Protein AF-A0AA38KPL0-F1 (afdb_monomer_lite)

pLDDT: mean 75.73, std 19.34, range [30.25, 97.12]

Structure (mmCIF, N/CA/C/O backbone):
data_AF-A0AA38KPL0-F1
#
_entry.id   AF-A0AA38KPL0-F1
#
loop_
_atom_site.group_PDB
_atom_site.id
_atom_site.type_symbol
_atom_site.label_atom_id
_atom_site.label_alt_id
_atom_site.label_comp_id
_atom_site.label_asym_id
_atom_site.label_entity_id
_atom_site.label_seq_id
_atom_site.pdbx_PDB_ins_code
_atom_site.Cartn_x
_atom_site.Cartn_y
_atom_site.Cartn_z
_atom_site.occupancy
_atom_site.B_iso_or_equiv
_atom_site.auth_seq_id
_atom_site.auth_comp_id
_atom_site.auth_asym_id
_atom_site.auth_atom_id
_atom_site.pdbx_PDB_model_num
ATOM 1 N N . MET A 1 1 ? -22.393 15.280 -12.421 1.00 35.84 1 MET A N 1
ATOM 2 C CA . MET A 1 1 ? -21.283 16.218 -12.148 1.00 35.84 1 MET A CA 1
ATOM 3 C C . MET A 1 1 ? -21.542 16.899 -10.810 1.00 35.84 1 MET A C 1
ATOM 5 O O . MET A 1 1 ? -22.262 17.884 -10.770 1.00 35.84 1 MET A O 1
ATOM 9 N N . LEU A 1 2 ? -21.045 16.335 -9.706 1.00 32.19 2 LEU A N 1
ATOM 10 C CA . LEU A 1 2 ? -21.137 16.960 -8.382 1.00 32.19 2 LEU A CA 1
ATOM 11 C C . LEU A 1 2 ? -19.796 17.632 -8.084 1.00 32.19 2 LEU A C 1
ATOM 13 O O . LEU A 1 2 ? -18.767 16.972 -7.988 1.00 32.19 2 LEU A O 1
ATOM 17 N N . SER A 1 3 ? -19.824 18.961 -8.024 1.00 30.25 3 SER A N 1
ATOM 18 C CA . SER A 1 3 ? -18.681 19.816 -7.711 1.00 30.25 3 SER A CA 1
ATOM 19 C C . SER A 1 3 ? -18.254 19.605 -6.256 1.00 30.25 3 SER A C 1
ATOM 21 O O . SER A 1 3 ? -18.970 19.981 -5.327 1.00 30.25 3 SER A O 1
ATOM 23 N N . SER A 1 4 ? -17.085 18.997 -6.047 1.00 32.22 4 SER A N 1
ATOM 24 C CA . SER A 1 4 ? -16.428 18.938 -4.742 1.00 32.22 4 SER A CA 1
ATOM 25 C C . SER A 1 4 ? -15.846 20.317 -4.418 1.00 32.22 4 SER A C 1
ATOM 27 O O . SER A 1 4 ? -14.712 20.641 -4.782 1.00 32.22 4 SER A O 1
ATOM 29 N N . THR A 1 5 ? -16.631 21.158 -3.753 1.00 38.25 5 THR A N 1
ATOM 30 C CA . THR A 1 5 ? -16.149 22.416 -3.179 1.00 38.25 5 THR A CA 1
ATOM 31 C C . THR A 1 5 ? -15.266 22.105 -1.971 1.00 38.25 5 THR A C 1
ATOM 33 O O . THR A 1 5 ? -15.734 21.797 -0.877 1.00 38.25 5 THR A O 1
ATOM 36 N N . TRP A 1 6 ? -13.950 22.169 -2.170 1.00 40.88 6 TRP A N 1
ATOM 37 C CA . TRP A 1 6 ? -12.978 22.071 -1.087 1.00 40.88 6 TRP A CA 1
ATOM 38 C C . TRP A 1 6 ? -13.074 23.323 -0.206 1.00 40.88 6 TRP A C 1
ATOM 40 O O . TRP A 1 6 ? -12.724 24.428 -0.624 1.00 40.88 6 TRP A O 1
ATOM 50 N N . ARG A 1 7 ? -13.572 23.156 1.026 1.00 43.59 7 ARG A N 1
ATOM 51 C CA . ARG A 1 7 ? -13.582 24.210 2.049 1.00 43.59 7 ARG A CA 1
ATOM 52 C C . ARG A 1 7 ? -12.141 24.591 2.393 1.00 43.59 7 ARG A C 1
ATOM 54 O O . ARG A 1 7 ? -11.382 23.767 2.897 1.00 43.59 7 ARG A O 1
ATOM 61 N N . ARG A 1 8 ? -11.773 25.851 2.146 1.00 42.75 8 ARG A N 1
ATOM 62 C CA . ARG A 1 8 ? -10.570 26.465 2.724 1.00 42.75 8 ARG A CA 1
ATOM 63 C C . ARG A 1 8 ? -10.710 26.464 4.247 1.00 42.75 8 ARG A C 1
ATOM 65 O O . ARG A 1 8 ? -11.746 26.889 4.755 1.00 42.75 8 ARG A O 1
ATOM 72 N N . SER A 1 9 ? -9.678 26.016 4.961 1.00 42.41 9 SER A N 1
ATOM 73 C CA . SER A 1 9 ? -9.585 26.187 6.413 1.00 42.41 9 SER A CA 1
ATOM 74 C C . SER A 1 9 ? -9.708 27.672 6.747 1.00 42.41 9 SER A C 1
ATOM 76 O O . SER A 1 9 ? -8.827 28.468 6.424 1.00 42.41 9 SER A O 1
ATOM 78 N N . LEU A 1 10 ? -10.828 28.053 7.356 1.00 45.00 10 LEU A N 1
ATOM 79 C CA . LEU A 1 10 ? -11.048 29.395 7.875 1.00 45.00 10 LEU A CA 1
ATOM 80 C C . LEU A 1 10 ? -10.245 29.507 9.173 1.00 45.00 10 LEU A C 1
ATOM 82 O O . LEU A 1 10 ? -10.644 28.986 10.211 1.00 45.00 10 LEU A O 1
ATOM 86 N N . LEU A 1 11 ? -9.077 30.144 9.102 1.00 47.31 11 LEU A N 1
ATOM 87 C CA . LEU A 1 11 ? -8.324 30.534 10.290 1.00 47.31 11 LEU A CA 1
ATOM 88 C C . LEU A 1 11 ? -9.070 31.689 10.963 1.00 47.31 11 LEU A C 1
ATOM 90 O O . LEU A 1 11 ? -8.858 32.854 10.631 1.00 47.31 11 LEU A O 1
ATOM 94 N N . ILE A 1 12 ? -9.961 31.371 11.898 1.00 52.69 12 ILE A N 1
ATOM 95 C CA . ILE A 1 12 ? -10.579 32.377 12.761 1.00 52.69 12 ILE A CA 1
ATOM 96 C C . ILE A 1 12 ? -9.535 32.761 13.814 1.00 52.69 12 ILE A C 1
ATOM 98 O O . ILE A 1 12 ? -9.278 32.020 14.759 1.00 52.69 12 ILE A O 1
ATOM 102 N N . ARG A 1 13 ? -8.884 33.914 13.628 1.00 50.00 13 ARG A N 1
ATOM 103 C CA . ARG A 1 13 ? -8.051 34.538 14.664 1.00 50.00 13 ARG A CA 1
ATOM 104 C C . ARG A 1 13 ? -8.951 35.356 15.583 1.00 50.00 13 ARG A C 1
ATOM 106 O O . ARG A 1 13 ? -9.257 36.503 15.286 1.00 50.00 13 ARG A O 1
ATOM 113 N N . SER A 1 14 ? -9.356 34.775 16.701 1.00 55.06 14 SER A N 1
ATOM 114 C CA . SER A 1 14 ? -9.957 35.515 17.811 1.00 55.06 14 SER A CA 1
ATOM 115 C C . SER A 1 14 ? -8.850 35.987 18.758 1.00 55.06 14 SER A C 1
ATOM 117 O O . SER A 1 14 ? -8.141 35.164 19.335 1.00 55.06 14 SER A O 1
ATOM 119 N N . GLN A 1 15 ? -8.676 37.304 18.897 1.00 51.81 15 GLN A N 1
ATOM 120 C CA . GLN A 1 15 ? -7.823 37.889 19.934 1.00 51.81 15 GLN A CA 1
ATOM 121 C C . GLN A 1 15 ? -8.653 38.056 21.207 1.00 51.81 15 GLN A C 1
ATOM 123 O O . GLN A 1 15 ? -9.696 38.704 21.181 1.00 51.81 15 GLN A O 1
ATOM 128 N N . VAL A 1 16 ? -8.203 37.457 22.309 1.00 59.62 16 VAL A N 1
ATOM 129 C CA . VAL A 1 16 ? -8.787 37.678 23.635 1.00 59.62 16 VAL A CA 1
ATOM 130 C C . VAL A 1 16 ? -7.799 38.526 24.421 1.00 59.62 16 VAL A C 1
ATOM 132 O O . VAL A 1 16 ? -6.700 38.072 24.736 1.00 59.62 16 VAL A O 1
ATOM 135 N N . THR A 1 17 ? -8.174 39.770 24.704 1.00 52.69 17 THR A N 1
ATOM 136 C CA . THR A 1 17 ? -7.369 40.680 25.522 1.00 52.69 17 THR A CA 1
ATOM 137 C C . THR A 1 17 ? -7.803 40.527 26.974 1.00 52.69 17 THR A C 1
ATOM 139 O O . THR A 1 17 ? -8.913 40.914 27.332 1.00 52.69 17 THR A O 1
ATOM 142 N N . LEU A 1 18 ? -6.947 39.947 27.813 1.00 55.22 18 LEU A N 1
ATOM 143 C CA . LEU A 1 18 ? -7.159 39.924 29.261 1.00 55.22 18 LEU A CA 1
ATOM 144 C C . LEU A 1 18 ? -6.622 41.224 29.878 1.00 55.22 18 LEU A C 1
ATOM 146 O O . LEU A 1 18 ? -5.607 41.769 29.434 1.00 55.22 18 LEU A O 1
ATOM 150 N N . THR A 1 19 ? -7.307 41.728 30.905 1.00 59.19 19 THR A N 1
ATOM 151 C CA . THR A 1 19 ? -6.924 42.908 31.695 1.00 59.19 19 THR A CA 1
ATOM 152 C C . THR A 1 19 ? -5.625 42.627 32.454 1.00 59.19 19 THR A C 1
ATOM 154 O O . THR A 1 19 ? -5.642 42.135 33.577 1.00 59.19 19 THR A O 1
ATOM 157 N N . GLY A 1 20 ? -4.491 42.868 31.795 1.00 70.44 20 GLY A N 1
ATOM 158 C CA . GLY A 1 20 ? -3.151 42.614 32.340 1.00 70.44 20 GLY A CA 1
ATOM 159 C C . GLY A 1 20 ? -1.989 42.743 31.345 1.00 70.44 20 GLY A C 1
ATOM 160 O O . GLY A 1 20 ? -0.853 42.478 31.714 1.00 70.44 20 GLY A O 1
ATOM 161 N N . GLY A 1 21 ? -2.229 43.130 30.085 1.00 62.06 21 GLY A N 1
ATOM 162 C CA . GLY A 1 21 ? -1.165 43.437 29.114 1.00 62.06 21 GLY A CA 1
ATOM 163 C C . GLY A 1 21 ? -0.471 42.230 28.464 1.00 62.06 21 GLY A C 1
ATOM 164 O O . GLY A 1 21 ? 0.276 42.410 27.505 1.00 62.06 21 GLY A O 1
ATOM 165 N N . ALA A 1 22 ? -0.747 41.000 28.905 1.00 58.56 22 ALA A N 1
ATOM 166 C CA . ALA A 1 22 ? -0.234 39.794 28.262 1.00 58.56 22 ALA A CA 1
ATOM 167 C C . ALA A 1 22 ? -1.140 39.368 27.090 1.00 58.56 22 ALA A C 1
ATOM 169 O O . ALA A 1 22 ? -2.274 38.928 27.284 1.00 58.56 22 ALA A O 1
ATOM 170 N N . GLN A 1 23 ? -0.641 39.502 25.858 1.00 60.28 23 GLN A N 1
ATOM 171 C CA . GLN A 1 23 ? -1.305 38.979 24.663 1.00 60.28 23 GLN A CA 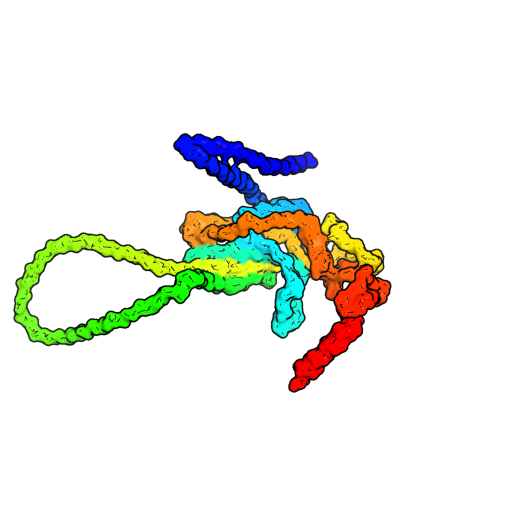1
ATOM 172 C C . GLN A 1 23 ? -0.945 37.501 24.484 1.00 60.28 23 GLN A C 1
ATOM 174 O O . GLN A 1 23 ? 0.184 37.170 24.126 1.00 60.28 23 GLN A O 1
ATOM 179 N N . TYR A 1 24 ? -1.911 36.606 24.687 1.00 61.97 24 TYR A N 1
ATOM 180 C CA . TYR A 1 24 ? -1.768 35.201 24.312 1.00 61.97 24 TYR A CA 1
ATOM 181 C C . TYR A 1 24 ? -2.518 34.957 23.005 1.00 61.97 24 TYR A C 1
ATOM 183 O O . TYR A 1 24 ? -3.729 35.159 22.913 1.00 61.97 24 TYR A O 1
ATOM 191 N N . ALA A 1 25 ? -1.805 34.503 21.976 1.00 63.50 25 ALA A N 1
ATOM 192 C CA . ALA A 1 25 ? -2.442 34.012 20.764 1.00 63.50 25 ALA A CA 1
ATOM 193 C C . ALA A 1 25 ? -3.043 32.630 21.055 1.00 63.50 25 ALA A C 1
ATOM 195 O O . ALA A 1 25 ? -2.359 31.611 20.961 1.00 63.50 25 ALA A O 1
ATOM 196 N N . VAL A 1 26 ? -4.327 32.583 21.418 1.00 62.19 26 VAL A N 1
ATOM 197 C CA . VAL A 1 26 ? -5.061 31.317 21.508 1.00 62.19 26 VAL A CA 1
ATOM 198 C C . VAL A 1 26 ? -5.300 30.824 20.085 1.00 62.19 26 VAL A C 1
ATOM 200 O O . VAL A 1 26 ? -6.194 31.287 19.375 1.00 62.19 26 VAL A O 1
ATOM 203 N N . ARG A 1 27 ? -4.444 29.911 19.627 1.00 62.84 27 ARG A N 1
ATOM 204 C CA . ARG A 1 27 ? -4.601 29.263 18.328 1.00 62.84 27 ARG A CA 1
ATOM 205 C C . ARG A 1 27 ? -5.685 28.195 18.461 1.00 62.84 27 ARG A C 1
ATOM 207 O O . ARG A 1 27 ? -5.402 27.058 18.822 1.00 62.84 27 ARG A O 1
ATOM 214 N N . PHE A 1 28 ? -6.931 28.571 18.187 1.00 55.78 28 PHE A N 1
ATOM 215 C CA . PHE A 1 28 ? -8.009 27.606 18.006 1.00 55.78 28 PHE A CA 1
ATOM 216 C C . PHE A 1 28 ? -7.790 26.874 16.682 1.00 55.78 28 PHE A C 1
ATOM 218 O O . PHE A 1 28 ? -8.218 27.319 15.619 1.00 55.78 28 PHE A O 1
ATOM 225 N N . GLU A 1 29 ? -7.094 25.744 16.737 1.00 59.25 29 GLU A N 1
ATOM 226 C CA . GLU A 1 29 ? -7.135 24.768 15.656 1.00 59.25 29 GLU A CA 1
ATOM 227 C C . GLU A 1 29 ? -8.446 23.997 15.785 1.00 59.25 29 GLU A C 1
ATOM 229 O O . GLU A 1 29 ? -8.512 22.920 16.375 1.00 59.25 29 GLU A O 1
ATOM 234 N N . SER A 1 30 ? -9.521 24.574 15.241 1.00 57.06 30 SER A N 1
ATOM 235 C CA . SER A 1 30 ? -10.727 23.819 14.925 1.00 57.06 30 SER A CA 1
ATOM 236 C C . SER A 1 30 ? -10.367 22.828 13.821 1.00 57.06 30 SER A C 1
ATOM 238 O O . SER A 1 30 ? -10.491 23.085 12.624 1.00 57.06 30 SER A O 1
ATOM 240 N N . THR A 1 31 ? -9.845 21.678 14.234 1.00 60.78 31 THR A N 1
ATOM 241 C CA . THR A 1 31 ? -9.659 20.531 13.357 1.00 60.78 31 THR A CA 1
ATOM 242 C C . THR A 1 31 ? -11.053 20.065 12.971 1.00 60.78 31 THR A C 1
ATOM 244 O O . THR A 1 31 ? -11.715 19.334 13.703 1.00 60.78 31 THR A O 1
ATOM 247 N N . ILE A 1 32 ? -11.543 20.561 11.832 1.00 61.38 32 ILE A N 1
ATOM 248 C CA . ILE A 1 32 ? -12.748 20.039 11.197 1.00 61.38 32 ILE A CA 1
ATOM 249 C C . ILE A 1 32 ? -12.430 18.583 10.872 1.00 61.38 32 ILE A C 1
ATOM 251 O O . ILE A 1 32 ? -11.742 18.278 9.897 1.00 61.38 32 ILE A O 1
ATOM 255 N N . SER A 1 33 ? -12.868 17.696 11.759 1.00 70.94 33 SER A N 1
ATOM 256 C CA . SER A 1 33 ? -12.732 16.260 11.599 1.00 70.94 33 SER A CA 1
ATOM 257 C C . SER A 1 33 ? -13.554 15.884 10.371 1.00 70.94 33 SER A C 1
ATOM 259 O O . SER A 1 33 ? -14.769 16.084 10.341 1.00 70.94 33 SER A O 1
ATOM 261 N N . THR A 1 34 ? -12.877 15.454 9.307 1.00 77.75 34 THR A N 1
ATOM 262 C CA . THR A 1 34 ? -13.572 14.997 8.101 1.00 77.75 34 THR A CA 1
ATOM 263 C C . THR A 1 34 ? -14.390 13.764 8.480 1.00 77.75 34 THR A C 1
ATOM 265 O O . THR A 1 34 ? -13.917 12.943 9.249 1.00 77.75 34 THR A O 1
ATOM 268 N N . PRO A 1 35 ? -15.649 13.609 8.054 1.00 85.06 35 PRO A N 1
ATOM 269 C CA . PRO A 1 35 ? -16.366 12.384 8.374 1.00 85.06 35 PRO A CA 1
ATOM 270 C C . PRO A 1 35 ? -15.632 11.191 7.753 1.00 85.06 35 PRO A C 1
ATOM 272 O O . PRO A 1 35 ? -15.079 11.287 6.654 1.00 85.06 35 PRO A O 1
ATOM 275 N N . LEU A 1 36 ? -15.636 10.059 8.457 1.00 86.19 36 LEU A N 1
ATOM 276 C CA . LEU A 1 36 ? -15.173 8.807 7.875 1.00 86.19 36 LEU A CA 1
ATOM 277 C C . LEU A 1 36 ? -16.017 8.471 6.638 1.00 86.19 36 LEU A C 1
ATOM 279 O O . LEU A 1 36 ? -17.238 8.653 6.675 1.00 86.19 36 LEU A O 1
ATOM 283 N N . PRO A 1 37 ? -15.397 7.962 5.564 1.00 91.25 37 PRO A N 1
ATOM 284 C CA . PRO A 1 37 ? -16.114 7.566 4.371 1.00 91.25 37 PRO A CA 1
ATOM 285 C C . PRO A 1 37 ? -17.031 6.388 4.693 1.00 91.25 37 PRO A C 1
ATOM 287 O O . PRO A 1 37 ? -16.841 5.662 5.676 1.00 91.25 37 PRO A O 1
ATOM 290 N N . THR A 1 38 ? -18.036 6.188 3.848 1.00 94.75 38 THR A N 1
ATOM 291 C CA . THR A 1 38 ? -18.902 5.012 3.953 1.00 94.75 38 THR A CA 1
ATOM 292 C C . THR A 1 38 ? -18.082 3.768 3.629 1.00 94.75 38 THR A C 1
ATOM 294 O O . THR A 1 38 ? -17.264 3.790 2.712 1.00 94.75 38 THR A O 1
ATOM 297 N N . ILE A 1 39 ? -18.281 2.682 4.380 1.00 94.44 39 ILE A N 1
ATOM 298 C CA . ILE A 1 39 ? -17.596 1.415 4.103 1.00 94.44 39 ILE A CA 1
ATOM 299 C C . ILE A 1 39 ? -18.012 0.956 2.697 1.00 94.44 39 ILE A C 1
ATOM 301 O O . ILE A 1 39 ? -19.211 0.760 2.474 1.00 94.44 39 ILE A O 1
ATOM 305 N N . PRO A 1 40 ? -17.071 0.776 1.754 1.00 94.62 40 PRO A N 1
ATOM 306 C CA . PRO A 1 40 ? -17.411 0.383 0.392 1.00 94.62 40 PRO A CA 1
ATOM 307 C C . PRO A 1 40 ? -18.069 -0.997 0.387 1.00 94.62 40 PRO A C 1
ATOM 309 O O . PRO A 1 40 ? -17.766 -1.828 1.243 1.00 94.62 40 PRO A O 1
ATOM 312 N N . HIS A 1 41 ? -18.966 -1.263 -0.562 1.00 94.56 41 HIS A N 1
ATOM 313 C CA . HIS A 1 41 ? -19.627 -2.567 -0.681 1.00 94.56 41 HIS A CA 1
ATOM 314 C C . HIS A 1 41 ? -18.619 -3.698 -0.939 1.00 94.56 41 HIS A C 1
ATOM 316 O O . HIS A 1 41 ? -17.544 -3.475 -1.500 1.00 94.56 41 HIS A O 1
ATOM 322 N N . ARG A 1 42 ? -18.969 -4.927 -0.535 1.00 92.88 42 ARG A N 1
ATOM 323 C CA . ARG A 1 42 ? -18.170 -6.113 -0.871 1.00 92.88 42 ARG A CA 1
ATOM 324 C C . ARG A 1 42 ? -18.087 -6.234 -2.392 1.00 92.88 42 ARG A C 1
ATOM 326 O O . ARG A 1 42 ? -19.109 -6.202 -3.076 1.00 92.88 42 ARG A O 1
ATOM 333 N N . ALA A 1 43 ? -16.873 -6.388 -2.911 1.00 88.56 43 ALA A N 1
ATOM 334 C CA . ALA A 1 43 ? -16.671 -6.625 -4.332 1.00 88.56 43 ALA A CA 1
ATOM 335 C C . ALA A 1 43 ? -17.239 -8.002 -4.711 1.00 88.56 43 ALA A C 1
ATOM 337 O O . ALA A 1 43 ? -16.822 -9.014 -4.152 1.00 88.56 43 ALA A O 1
ATOM 338 N N . THR A 1 44 ? -18.177 -8.033 -5.657 1.00 87.25 44 THR A N 1
ATOM 339 C CA . THR A 1 44 ? -18.851 -9.257 -6.128 1.00 87.25 44 THR A CA 1
ATOM 340 C C . THR A 1 44 ? -18.082 -9.990 -7.226 1.00 87.25 44 THR A C 1
ATOM 342 O O . THR A 1 44 ? -18.438 -11.105 -7.594 1.00 87.25 44 THR A O 1
ATOM 345 N N . ILE A 1 45 ? -17.034 -9.369 -7.768 1.00 82.25 45 ILE A N 1
ATOM 346 C CA . ILE A 1 45 ? -16.293 -9.884 -8.919 1.00 82.25 45 ILE A CA 1
ATOM 347 C C . ILE A 1 45 ? -15.392 -11.043 -8.478 1.00 82.25 45 ILE A C 1
ATOM 349 O O . ILE A 1 45 ? -14.539 -10.886 -7.599 1.00 82.25 45 ILE A O 1
ATOM 353 N N . SER A 1 46 ? -15.549 -12.194 -9.134 1.00 80.06 46 SER A N 1
ATOM 354 C CA . SER A 1 46 ? -14.593 -13.298 -9.073 1.00 80.06 46 SER A CA 1
ATOM 355 C C . SER A 1 46 ? -13.364 -12.954 -9.918 1.00 80.06 46 SER A C 1
ATOM 357 O O . SER A 1 46 ? -13.480 -12.799 -11.133 1.00 80.06 46 SER A O 1
ATOM 359 N N . GLY A 1 47 ? -12.192 -12.835 -9.295 1.00 82.38 47 GLY A N 1
ATOM 360 C CA . GLY A 1 47 ? -10.930 -12.567 -9.992 1.00 82.38 47 GLY A CA 1
ATOM 361 C C . GLY A 1 47 ? -10.097 -11.450 -9.358 1.00 82.38 47 GLY A C 1
ATOM 362 O O . GLY A 1 47 ? -10.386 -11.021 -8.234 1.00 82.38 47 GLY A O 1
ATOM 363 N N . PRO A 1 48 ? -9.041 -10.991 -10.055 1.00 83.00 48 PRO A N 1
ATOM 364 C CA . PRO A 1 48 ? -8.227 -9.878 -9.594 1.00 83.00 48 PRO A CA 1
ATOM 365 C C . PRO A 1 48 ? -9.055 -8.596 -9.640 1.00 83.00 48 PRO A C 1
ATOM 367 O O . PRO A 1 48 ? -9.651 -8.255 -10.662 1.00 83.00 48 PRO A O 1
ATOM 370 N N . LEU A 1 49 ? -9.085 -7.878 -8.524 1.00 88.69 49 LEU A N 1
ATOM 371 C CA . LEU A 1 49 ? -9.712 -6.564 -8.475 1.00 88.69 49 LEU A CA 1
ATOM 372 C C . LEU A 1 49 ? -8.815 -5.531 -9.168 1.00 88.69 49 LEU A C 1
ATOM 374 O O . LEU A 1 49 ? -7.599 -5.722 -9.229 1.00 88.69 49 LEU A O 1
ATOM 378 N N . PRO A 1 50 ? -9.379 -4.436 -9.695 1.00 91.06 50 PRO A N 1
ATOM 379 C CA . PRO A 1 50 ? -8.571 -3.307 -10.126 1.00 91.06 50 PRO A CA 1
ATOM 380 C C . PRO A 1 50 ? -7.940 -2.610 -8.912 1.00 91.06 50 PRO A C 1
ATOM 382 O O . PRO A 1 50 ? -8.454 -2.690 -7.788 1.00 91.06 50 PRO A O 1
ATOM 385 N N . TRP A 1 51 ? -6.842 -1.889 -9.142 1.00 92.19 51 TRP A N 1
ATOM 386 C CA . TRP A 1 51 ? -6.371 -0.903 -8.175 1.00 92.19 51 TRP A CA 1
ATOM 387 C C . TRP A 1 51 ? -7.453 0.136 -7.890 1.00 92.19 51 TRP A C 1
ATOM 389 O O . TRP A 1 51 ? -8.333 0.391 -8.715 1.00 92.19 51 TRP A O 1
ATOM 399 N N . LEU A 1 52 ? -7.331 0.779 -6.732 1.00 92.62 52 LEU A N 1
ATOM 400 C CA . LEU A 1 52 ? -8.061 2.004 -6.448 1.00 92.62 52 LEU A CA 1
ATOM 401 C C . LEU A 1 52 ? -7.786 3.044 -7.540 1.00 92.62 52 LEU A C 1
ATOM 403 O O . LEU A 1 52 ? -6.630 3.299 -7.892 1.00 92.62 52 LEU A O 1
ATOM 407 N N . SER A 1 53 ? -8.853 3.674 -8.018 1.00 93.75 53 SER A N 1
ATOM 408 C CA . SER A 1 53 ? -8.746 4.862 -8.857 1.00 93.75 53 SER A CA 1
ATOM 409 C C . SER A 1 53 ? -8.137 6.036 -8.080 1.00 93.75 53 SER A C 1
ATOM 411 O O . SER A 1 53 ? -8.143 6.050 -6.847 1.00 93.75 53 SER A O 1
ATOM 413 N N . LEU A 1 54 ? -7.652 7.068 -8.770 1.00 91.75 54 LEU A N 1
ATOM 414 C CA . LEU A 1 54 ? -7.169 8.305 -8.148 1.00 91.75 54 LEU A CA 1
ATOM 415 C C . LEU A 1 54 ? -8.242 8.934 -7.254 1.00 91.75 54 LEU A C 1
ATOM 417 O O . LEU A 1 54 ? -7.951 9.344 -6.131 1.00 91.75 54 LEU A O 1
ATOM 421 N N . ALA A 1 55 ? -9.489 8.943 -7.729 1.00 92.94 55 ALA A N 1
ATOM 422 C CA . ALA A 1 55 ? -10.625 9.436 -6.962 1.00 92.94 55 ALA A CA 1
ATOM 423 C C . ALA A 1 55 ? -10.877 8.588 -5.705 1.00 92.94 55 ALA A C 1
ATOM 425 O O . ALA A 1 55 ? -11.041 9.145 -4.626 1.00 92.94 55 ALA A O 1
ATOM 426 N N . GLN A 1 56 ? -10.838 7.255 -5.814 1.00 93.62 56 GLN A N 1
ATOM 427 C CA . GLN A 1 56 ? -11.014 6.356 -4.667 1.00 93.62 56 GLN A CA 1
ATOM 428 C C . GLN A 1 56 ? -9.865 6.467 -3.659 1.00 93.62 56 GLN A C 1
ATOM 430 O O . GLN A 1 56 ? -10.077 6.360 -2.453 1.00 93.62 56 GLN A O 1
ATOM 435 N N . ILE A 1 57 ? -8.640 6.694 -4.130 1.00 89.38 57 ILE A N 1
ATOM 436 C CA . ILE A 1 57 ? -7.491 6.955 -3.264 1.00 89.38 57 ILE A CA 1
ATOM 437 C C . ILE A 1 57 ? -7.747 8.207 -2.415 1.00 89.38 57 ILE A C 1
ATOM 439 O O . ILE A 1 57 ? -7.565 8.160 -1.196 1.00 89.38 57 ILE A O 1
ATOM 443 N N . ASP A 1 58 ? -8.183 9.305 -3.034 1.00 88.00 58 ASP A N 1
ATOM 444 C CA . ASP A 1 58 ? -8.491 10.546 -2.319 1.00 88.00 58 ASP A CA 1
ATOM 445 C C . ASP A 1 58 ? -9.742 10.416 -1.433 1.00 88.00 58 ASP A C 1
ATOM 447 O O . ASP A 1 58 ? -9.764 10.960 -0.329 1.00 88.00 58 ASP A O 1
ATOM 451 N N . GLU A 1 59 ? -10.762 9.680 -1.876 1.00 90.62 59 GLU A N 1
ATOM 452 C CA . GLU A 1 59 ? -12.005 9.454 -1.131 1.00 90.62 59 GLU A CA 1
ATOM 453 C C . GLU A 1 59 ? -11.779 8.605 0.122 1.00 90.62 59 GLU A C 1
ATOM 455 O O . GLU A 1 59 ? -12.254 8.955 1.200 1.00 90.62 59 GLU A O 1
ATOM 460 N N . TYR A 1 60 ? -11.047 7.497 0.001 1.00 90.31 60 TYR A N 1
ATOM 461 C CA . TYR A 1 60 ? -10.893 6.547 1.095 1.00 90.31 60 TYR A CA 1
ATOM 462 C C . TYR A 1 60 ? -9.604 6.774 1.874 1.00 90.31 60 TYR A C 1
ATOM 464 O O . TYR A 1 60 ? -9.635 6.961 3.087 1.00 90.31 60 TYR A O 1
ATOM 472 N N . LEU A 1 61 ? -8.438 6.789 1.227 1.00 86.06 61 LEU A N 1
ATOM 473 C CA . LEU A 1 61 ? -7.177 6.730 1.974 1.00 86.06 61 LEU A CA 1
ATOM 474 C C . LEU A 1 61 ? -6.882 8.013 2.752 1.00 86.06 61 LEU A C 1
ATOM 476 O O . LEU A 1 61 ? -6.222 7.946 3.793 1.00 86.06 61 LEU A O 1
ATOM 480 N N . LYS A 1 62 ? -7.345 9.171 2.270 1.00 80.00 62 LYS A N 1
ATOM 481 C CA . LYS A 1 62 ? -7.108 10.457 2.935 1.00 80.00 62 LYS A CA 1
ATOM 482 C C . LYS A 1 62 ? -7.908 10.580 4.241 1.00 80.00 62 LYS A C 1
ATOM 484 O O . LYS A 1 62 ? -7.262 10.800 5.268 1.00 80.00 62 LYS A O 1
ATOM 489 N N . PRO A 1 63 ? -9.238 10.364 4.277 1.00 79.81 63 PRO A N 1
ATOM 490 C CA . PRO A 1 63 ? -9.968 10.317 5.543 1.00 79.81 63 PRO A CA 1
ATOM 491 C C . PRO A 1 63 ? -9.508 9.192 6.471 1.00 79.81 63 PRO A C 1
ATOM 493 O O . PRO A 1 63 ? -9.370 9.412 7.668 1.00 79.81 63 PRO A O 1
ATOM 496 N N . LEU A 1 64 ? -9.214 7.993 5.953 1.00 81.25 64 LEU A N 1
ATOM 497 C CA . LEU A 1 64 ? -8.826 6.873 6.817 1.00 81.25 64 LEU A CA 1
ATOM 498 C C . LEU A 1 64 ? -7.566 7.181 7.628 1.00 81.25 64 LEU A C 1
ATOM 500 O O . LEU A 1 64 ? -7.523 6.847 8.807 1.00 81.25 64 LEU A O 1
ATOM 504 N N . ARG A 1 65 ? -6.583 7.896 7.066 1.00 76.94 65 ARG A N 1
ATOM 505 C CA . ARG A 1 65 ? -5.384 8.283 7.828 1.00 76.94 65 ARG A CA 1
ATOM 506 C C . ARG A 1 65 ? -5.663 9.274 8.958 1.00 76.94 65 ARG A C 1
ATOM 508 O O . ARG A 1 65 ? -4.947 9.238 9.948 1.00 76.94 65 ARG A O 1
ATOM 515 N N . ALA A 1 66 ? -6.667 10.140 8.825 1.00 75.38 66 ALA A N 1
ATOM 516 C CA . ALA A 1 66 ? -7.010 11.112 9.867 1.00 75.38 66 ALA A CA 1
ATOM 517 C C . ALA A 1 66 ? -7.798 10.494 11.036 1.00 75.38 66 ALA A C 1
ATOM 519 O O . ALA A 1 66 ? -7.945 11.112 12.087 1.00 75.38 66 ALA A O 1
ATOM 520 N N . HIS A 1 67 ? -8.321 9.280 10.857 1.00 74.50 67 HIS A N 1
ATOM 521 C CA . HIS A 1 67 ? -9.248 8.665 11.809 1.00 74.50 67 HIS A CA 1
ATOM 522 C C . HIS A 1 67 ? -8.767 7.328 12.346 1.00 74.50 67 HIS A C 1
ATOM 524 O O . HIS A 1 67 ? -9.097 6.961 13.472 1.00 74.50 67 HIS A O 1
ATOM 530 N N . ILE A 1 68 ? -7.977 6.614 11.556 1.00 76.94 68 ILE A N 1
ATOM 531 C CA . ILE A 1 68 ? -7.622 5.228 11.800 1.00 76.94 68 ILE A CA 1
ATOM 532 C C . ILE A 1 68 ? -6.101 5.125 11.865 1.00 76.94 68 ILE A C 1
ATOM 534 O O . ILE A 1 68 ? -5.413 5.799 11.096 1.00 76.94 68 ILE A O 1
ATOM 538 N N . PRO A 1 69 ? -5.533 4.283 12.745 1.00 74.75 69 PRO A N 1
ATOM 539 C CA . PRO A 1 69 ? -4.087 4.130 12.875 1.00 74.75 69 PRO A CA 1
ATOM 540 C C . PRO A 1 69 ? -3.423 3.387 11.701 1.00 74.75 69 PRO A C 1
ATOM 542 O O . PRO A 1 69 ? -2.395 2.740 11.903 1.00 74.75 69 PRO A O 1
ATOM 545 N N . TRP A 1 70 ? -3.983 3.456 10.490 1.00 78.19 70 TRP A N 1
ATOM 546 C CA . TRP A 1 70 ? -3.357 2.894 9.303 1.00 78.19 70 TRP A CA 1
ATOM 547 C C . TRP A 1 70 ? -2.452 3.909 8.616 1.00 78.19 70 TRP A C 1
ATOM 549 O O . TRP A 1 70 ? -2.889 4.962 8.149 1.00 78.19 70 TRP A O 1
ATOM 559 N N . THR A 1 71 ? -1.179 3.562 8.486 1.00 78.62 71 THR A N 1
ATOM 560 C CA . THR A 1 71 ? -0.215 4.301 7.686 1.00 78.62 71 THR A CA 1
ATOM 561 C C . THR A 1 71 ? 0.075 3.546 6.408 1.00 78.62 71 THR A C 1
ATOM 563 O O . THR A 1 71 ? 0.315 2.344 6.372 1.00 78.62 71 THR A O 1
ATOM 566 N N . PHE A 1 72 ? 0.037 4.283 5.315 1.00 75.31 72 PHE A N 1
ATOM 567 C CA . PHE A 1 72 ? 0.438 3.754 4.033 1.00 75.31 72 PHE A CA 1
ATOM 568 C C . PHE A 1 72 ? 1.960 3.809 3.938 1.00 75.31 72 PHE A C 1
ATOM 570 O O . PHE A 1 72 ? 2.562 4.872 4.119 1.00 75.31 72 PHE A O 1
ATOM 577 N N . THR A 1 73 ? 2.570 2.675 3.638 1.00 75.38 73 THR A N 1
ATOM 578 C CA . THR A 1 73 ? 4.008 2.565 3.448 1.00 75.38 73 THR A CA 1
ATOM 579 C C . THR A 1 73 ? 4.275 2.004 2.062 1.00 75.38 73 THR A C 1
ATOM 581 O O . THR A 1 73 ? 3.689 1.012 1.630 1.00 75.38 73 THR A O 1
ATOM 584 N N . ILE A 1 74 ? 5.171 2.668 1.337 1.00 69.94 74 ILE A N 1
ATOM 585 C CA . ILE A 1 74 ? 5.783 2.073 0.156 1.00 69.94 74 ILE A CA 1
ATOM 586 C C . ILE A 1 74 ? 6.937 1.251 0.705 1.00 69.94 74 ILE A C 1
ATOM 588 O O . ILE A 1 74 ? 7.795 1.813 1.391 1.00 69.94 74 ILE A O 1
ATOM 592 N N . ALA A 1 75 ? 6.945 -0.060 0.460 1.00 64.69 75 ALA A N 1
ATOM 593 C CA . ALA A 1 75 ? 8.084 -0.886 0.826 1.00 64.69 75 ALA A CA 1
ATOM 594 C C . ALA A 1 75 ? 9.322 -0.316 0.120 1.00 64.69 75 ALA A C 1
ATOM 596 O O . ALA A 1 75 ? 9.498 -0.483 -1.089 1.00 64.69 75 ALA A O 1
ATOM 597 N N . SER A 1 76 ? 10.154 0.429 0.852 1.00 55.44 76 SER A N 1
ATOM 598 C CA . SER A 1 76 ? 11.362 0.981 0.267 1.00 55.44 76 SER A CA 1
ATOM 599 C C . SER A 1 76 ? 12.278 -0.192 -0.053 1.00 55.44 76 SER A C 1
ATOM 601 O O . SER A 1 76 ? 12.510 -1.076 0.772 1.00 55.44 76 SER A O 1
ATOM 603 N N . THR A 1 77 ? 12.883 -0.177 -1.237 1.00 50.16 77 THR A N 1
ATOM 604 C CA . THR A 1 77 ? 13.908 -1.156 -1.637 1.00 50.16 77 THR A CA 1
ATOM 605 C C . THR A 1 77 ? 15.116 -1.199 -0.685 1.00 50.16 77 THR A C 1
ATOM 607 O O . THR A 1 77 ? 16.023 -2.004 -0.879 1.00 50.16 77 THR A O 1
ATOM 610 N N . THR A 1 78 ? 15.165 -0.307 0.313 1.00 43.00 78 THR A N 1
ATOM 611 C CA . THR A 1 78 ? 16.190 -0.228 1.356 1.00 43.00 78 THR A CA 1
ATOM 612 C C . THR A 1 78 ? 15.886 -1.066 2.594 1.00 43.00 78 THR A C 1
ATOM 614 O O . THR A 1 78 ? 16.778 -1.185 3.435 1.00 43.00 78 THR A O 1
ATOM 617 N N . SER A 1 79 ? 14.700 -1.684 2.729 1.00 49.00 79 SER A N 1
ATOM 618 C CA . SER A 1 79 ? 14.498 -2.699 3.768 1.00 49.00 79 SER A CA 1
ATOM 619 C C . SER A 1 79 ? 15.552 -3.784 3.554 1.00 49.00 79 SER A C 1
ATOM 621 O O . SER A 1 79 ? 15.556 -4.420 2.495 1.00 49.00 79 SER A O 1
ATOM 623 N N . ARG A 1 80 ? 16.495 -3.904 4.506 1.00 48.72 80 ARG A N 1
ATOM 624 C CA . ARG A 1 80 ? 17.650 -4.812 4.445 1.00 48.72 80 ARG A CA 1
ATOM 625 C C . ARG A 1 80 ? 17.204 -6.122 3.818 1.00 48.72 80 ARG A C 1
ATOM 627 O O . ARG A 1 80 ? 16.232 -6.709 4.292 1.00 48.72 80 ARG A O 1
ATOM 634 N N . ALA A 1 81 ? 17.892 -6.531 2.749 1.00 49.03 81 ALA A N 1
ATOM 635 C CA . ALA A 1 81 ? 17.677 -7.831 2.135 1.00 49.03 81 ALA A CA 1
ATOM 636 C C . ALA A 1 81 ? 17.536 -8.850 3.266 1.00 49.03 81 ALA A C 1
ATOM 638 O O . ALA A 1 81 ? 18.425 -8.960 4.116 1.00 49.03 81 ALA A O 1
ATOM 639 N N . THR A 1 82 ? 16.378 -9.507 3.337 1.00 52.34 82 THR A N 1
ATOM 640 C CA . THR A 1 82 ? 16.191 -10.587 4.301 1.00 52.34 82 THR A CA 1
ATOM 641 C C . THR A 1 82 ? 17.339 -11.578 4.094 1.00 52.34 82 THR A C 1
ATOM 643 O O . THR A 1 82 ? 17.840 -11.702 2.972 1.00 52.34 82 THR A O 1
ATOM 646 N N . LYS A 1 83 ? 17.798 -12.261 5.154 1.00 54.50 83 LYS A N 1
ATOM 647 C CA . LYS A 1 83 ? 18.935 -13.208 5.083 1.00 54.50 83 LYS A CA 1
ATOM 648 C C . LYS A 1 83 ? 18.824 -14.207 3.914 1.00 54.50 83 LYS A C 1
ATOM 650 O O . LYS A 1 83 ? 19.839 -14.694 3.436 1.00 54.50 83 LYS A O 1
ATOM 655 N N . ASN A 1 84 ? 17.613 -14.431 3.404 1.00 53.62 84 AS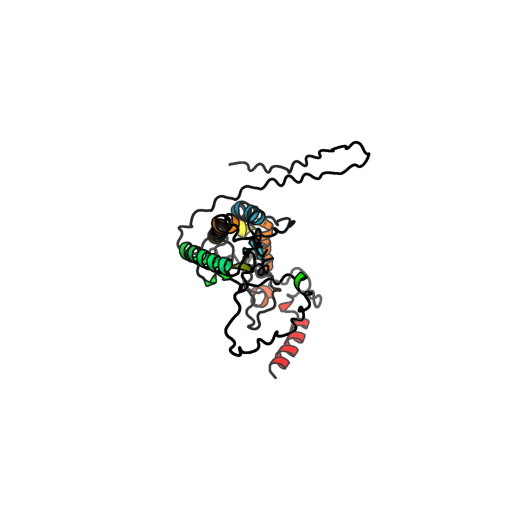N A N 1
ATOM 656 C CA . ASN A 1 84 ? 17.307 -15.348 2.311 1.00 53.62 84 ASN A CA 1
ATOM 657 C C . ASN A 1 84 ? 17.405 -14.718 0.906 1.00 53.62 84 ASN A C 1
ATOM 659 O O . ASN A 1 84 ? 16.958 -15.324 -0.064 1.00 53.62 84 ASN A O 1
ATOM 663 N N . GLY A 1 85 ? 17.908 -13.487 0.761 1.00 54.03 85 GLY A N 1
ATOM 664 C CA . GLY A 1 85 ? 18.134 -12.836 -0.538 1.00 54.03 85 GLY A CA 1
ATOM 665 C C . GLY A 1 85 ? 16.868 -12.467 -1.325 1.00 54.03 85 GLY A C 1
ATOM 666 O O . GLY A 1 85 ? 16.957 -11.755 -2.326 1.00 54.03 85 GLY A O 1
ATOM 667 N N . ARG A 1 86 ? 15.677 -12.878 -0.869 1.00 50.38 86 ARG A N 1
ATOM 668 C CA . ARG A 1 86 ? 14.399 -12.433 -1.428 1.00 50.38 86 ARG A CA 1
ATOM 669 C C . ARG A 1 86 ? 14.162 -10.995 -0.986 1.00 50.38 86 ARG A C 1
ATOM 671 O O . ARG A 1 86 ? 13.894 -10.714 0.186 1.00 50.38 86 ARG A O 1
ATOM 678 N N . LYS A 1 87 ? 14.314 -10.070 -1.935 1.00 55.38 87 LYS A N 1
ATOM 679 C CA . LYS A 1 87 ? 13.918 -8.672 -1.754 1.00 55.38 87 LYS A CA 1
ATOM 680 C C . LYS A 1 87 ? 12.430 -8.660 -1.420 1.00 55.38 87 LYS A C 1
ATOM 682 O O . LYS A 1 87 ? 11.652 -9.323 -2.105 1.00 55.38 87 LYS A O 1
ATOM 687 N N . ALA A 1 88 ? 12.050 -7.948 -0.360 1.00 56.03 88 ALA A N 1
ATOM 688 C CA . ALA A 1 88 ? 10.645 -7.651 -0.125 1.00 56.03 88 ALA A CA 1
ATOM 689 C C . ALA A 1 88 ? 10.090 -7.033 -1.417 1.00 56.03 88 ALA A C 1
ATOM 691 O O . ALA A 1 88 ? 10.726 -6.143 -1.988 1.00 56.03 88 ALA A O 1
ATOM 692 N N . GLY A 1 89 ? 8.988 -7.588 -1.926 1.00 57.88 89 GLY A N 1
ATOM 693 C CA . GLY A 1 89 ? 8.390 -7.121 -3.170 1.00 57.88 89 GLY A CA 1
ATOM 694 C C . GLY A 1 89 ? 8.143 -5.618 -3.098 1.00 57.88 89 GLY A C 1
ATOM 695 O O . GLY A 1 89 ? 7.707 -5.103 -2.069 1.00 57.88 89 GLY A O 1
ATOM 696 N N . THR A 1 90 ? 8.458 -4.910 -4.176 1.00 64.69 90 THR A N 1
ATOM 697 C CA . THR A 1 90 ? 8.092 -3.506 -4.338 1.00 64.69 90 THR A CA 1
ATOM 698 C C . THR A 1 90 ? 6.577 -3.438 -4.449 1.00 64.69 90 THR A C 1
ATOM 700 O O . THR A 1 90 ? 6.011 -3.785 -5.483 1.00 64.69 90 THR A O 1
ATOM 703 N N . GLY A 1 91 ? 5.918 -3.071 -3.360 1.00 68.44 91 GLY A N 1
ATOM 704 C CA . GLY A 1 91 ? 4.469 -3.077 -3.271 1.00 68.44 91 GLY A CA 1
ATOM 705 C C . GLY A 1 91 ? 3.975 -2.087 -2.234 1.00 68.44 91 GLY A C 1
ATOM 706 O O . GLY A 1 91 ? 4.731 -1.568 -1.406 1.00 68.44 91 GLY A O 1
ATOM 707 N N . TRP A 1 92 ? 2.686 -1.809 -2.329 1.00 74.81 92 TRP A N 1
ATOM 708 C CA . TRP A 1 92 ? 1.963 -1.017 -1.353 1.00 74.81 92 TRP A CA 1
ATOM 709 C C . TRP A 1 92 ? 1.672 -1.880 -0.131 1.00 74.81 92 TRP A C 1
ATOM 711 O O . TRP A 1 92 ? 1.269 -3.039 -0.263 1.00 74.81 92 TRP A O 1
ATOM 721 N N . SER A 1 93 ? 1.873 -1.317 1.052 1.00 80.12 93 SER A N 1
ATOM 722 C CA . SER A 1 93 ? 1.408 -1.918 2.293 1.00 80.12 93 SER A CA 1
ATOM 723 C C . SER A 1 93 ? 0.648 -0.900 3.124 1.00 80.12 93 SER A C 1
ATOM 725 O O . SER A 1 93 ? 1.000 0.280 3.183 1.00 80.12 93 SER A O 1
ATOM 727 N N . TYR A 1 94 ? -0.411 -1.372 3.767 1.00 83.62 94 TYR A N 1
ATOM 728 C CA . TYR A 1 94 ? -1.180 -0.588 4.720 1.00 83.62 94 TYR A CA 1
ATOM 729 C C . TYR A 1 94 ? -0.880 -1.129 6.112 1.00 83.62 94 TYR A C 1
ATOM 731 O O . TYR A 1 94 ? -1.033 -2.323 6.345 1.00 83.62 94 TYR A O 1
ATOM 739 N N . HIS A 1 95 ? -0.401 -0.276 7.012 1.00 85.38 95 HIS A N 1
ATOM 740 C CA . HIS A 1 95 ? 0.092 -0.671 8.325 1.00 85.38 95 HIS A CA 1
ATOM 741 C C . HIS A 1 95 ? -0.763 -0.082 9.452 1.00 85.38 95 HIS A C 1
ATOM 743 O O . HIS A 1 95 ? -0.684 1.113 9.719 1.00 85.38 95 HIS A O 1
ATOM 749 N N . GLY A 1 96 ? -1.535 -0.913 10.144 1.00 87.31 96 GLY A N 1
ATOM 750 C CA . GLY A 1 96 ? -2.408 -0.554 11.260 1.00 87.31 96 GLY A CA 1
ATOM 751 C C . GLY A 1 96 ? -1.725 -0.772 12.606 1.00 87.31 96 GLY A C 1
ATOM 752 O O . GLY A 1 96 ? -0.994 -1.748 12.772 1.00 87.31 96 GLY A O 1
ATOM 753 N N . ARG A 1 97 ? -1.952 0.120 13.579 1.00 90.81 97 ARG A N 1
ATOM 754 C CA . ARG A 1 97 ? -1.465 -0.034 14.966 1.00 90.81 97 ARG A CA 1
ATOM 755 C C . ARG A 1 97 ? -2.584 0.139 15.979 1.00 90.81 97 ARG A C 1
ATOM 757 O O . ARG A 1 97 ? -3.084 1.245 16.157 1.00 90.81 97 ARG A O 1
ATOM 764 N N . TYR A 1 98 ? -2.909 -0.927 16.692 1.00 91.94 98 TYR A N 1
ATOM 765 C CA . TYR A 1 98 ? -3.959 -0.939 17.702 1.00 91.94 98 TYR A CA 1
ATOM 766 C C . TYR A 1 98 ? -3.343 -1.167 19.077 1.00 91.94 98 TYR A C 1
ATOM 768 O O . TYR A 1 98 ? -2.537 -2.079 19.252 1.00 91.94 98 TYR A O 1
ATOM 776 N N . THR A 1 99 ? -3.698 -0.322 20.041 1.00 93.19 99 THR A N 1
ATOM 777 C CA . THR A 1 99 ? -3.182 -0.407 21.411 1.00 93.19 99 THR A CA 1
ATOM 778 C C . THR A 1 99 ? -4.283 -0.903 22.339 1.00 93.19 99 THR A C 1
ATOM 780 O O . THR A 1 99 ? -5.422 -0.438 22.269 1.00 93.19 99 THR A O 1
ATOM 783 N N . PHE A 1 100 ? -3.934 -1.827 23.223 1.00 93.56 100 PHE A N 1
ATOM 784 C CA . PHE A 1 100 ? -4.826 -2.488 24.165 1.00 93.56 100 PHE A CA 1
ATOM 785 C C . PHE A 1 100 ? -4.288 -2.339 25.580 1.00 93.56 100 PHE A C 1
ATOM 787 O O . PHE A 1 100 ? -3.075 -2.271 25.784 1.00 93.56 100 PHE A O 1
ATOM 794 N N . ARG A 1 101 ? -5.199 -2.317 26.556 1.00 93.44 101 ARG A N 1
ATOM 795 C CA . ARG A 1 101 ? -4.818 -2.285 27.974 1.00 93.44 101 ARG A CA 1
ATOM 796 C C . ARG A 1 101 ? -4.112 -3.558 28.422 1.00 93.44 101 ARG A C 1
ATOM 798 O O . ARG A 1 101 ? -3.215 -3.478 29.240 1.00 93.44 101 ARG A O 1
ATOM 805 N N . THR A 1 102 ? -4.520 -4.702 27.879 1.00 91.69 102 THR A N 1
ATOM 806 C CA . THR A 1 102 ? -3.967 -6.010 28.235 1.00 91.69 102 THR A CA 1
ATOM 807 C C . THR A 1 102 ? -3.679 -6.815 26.976 1.00 91.69 102 THR A C 1
ATOM 809 O O . THR A 1 102 ? -4.275 -6.594 25.910 1.00 91.69 102 THR A O 1
ATOM 812 N N . ARG A 1 103 ? -2.778 -7.791 27.100 1.00 90.62 103 ARG A N 1
ATOM 813 C CA . ARG A 1 103 ? -2.447 -8.709 26.006 1.00 90.62 103 ARG A CA 1
ATOM 814 C C . ARG A 1 103 ? -3.641 -9.556 25.579 1.00 90.62 103 ARG A C 1
ATOM 816 O O . ARG A 1 103 ? -3.820 -9.801 24.388 1.00 90.62 103 ARG A O 1
ATOM 823 N N . GLU A 1 104 ? -4.463 -9.974 26.535 1.00 93.25 104 GLU A N 1
ATOM 824 C CA . GLU A 1 104 ? -5.641 -10.799 26.277 1.00 93.25 104 GLU A CA 1
ATOM 825 C C . GLU A 1 104 ? -6.638 -10.094 25.348 1.00 93.25 104 GLU A C 1
ATOM 827 O O . GLU A 1 104 ? -7.100 -10.689 24.376 1.00 93.25 104 GLU A O 1
ATOM 832 N N . PHE A 1 105 ? -6.901 -8.798 25.558 1.00 95.19 105 PHE A N 1
ATOM 833 C CA . PHE A 1 105 ? -7.772 -8.036 24.658 1.00 95.19 105 PHE A CA 1
ATOM 834 C C . PHE A 1 105 ? -7.191 -7.911 23.250 1.00 95.19 105 PHE A C 1
ATOM 836 O O . PHE A 1 105 ? -7.936 -7.996 22.274 1.00 95.19 105 PHE A O 1
ATOM 843 N N . GLY A 1 106 ? -5.870 -7.758 23.137 1.00 92.31 106 GLY A N 1
ATOM 844 C CA . GLY A 1 106 ? -5.189 -7.773 21.847 1.00 92.31 106 GLY A CA 1
ATOM 845 C C . GLY A 1 106 ? -5.359 -9.106 21.107 1.00 92.31 106 GLY A C 1
ATOM 846 O O . GLY A 1 106 ? -5.607 -9.103 19.902 1.00 92.31 106 GLY A O 1
ATOM 847 N N . LEU A 1 107 ? -5.278 -10.237 21.818 1.00 91.75 107 LEU A N 1
ATOM 848 C CA . LEU A 1 107 ? -5.490 -11.579 21.258 1.00 91.75 107 LEU A CA 1
ATOM 849 C C . LEU A 1 107 ? -6.939 -11.799 20.813 1.00 91.75 107 LEU A C 1
ATOM 851 O O . LEU A 1 107 ? -7.169 -12.277 19.705 1.00 91.75 107 LEU A O 1
ATOM 855 N N . GLN A 1 108 ? -7.912 -11.391 21.632 1.00 95.25 108 GLN A N 1
ATOM 856 C CA . GLN A 1 108 ? -9.328 -11.444 21.258 1.00 95.25 108 GLN A CA 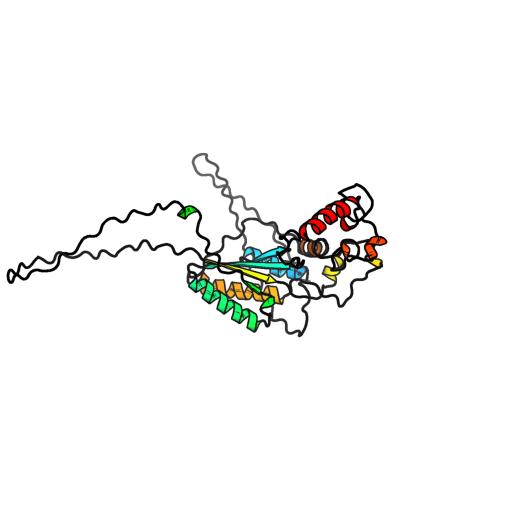1
ATOM 857 C C . GLN A 1 108 ? -9.593 -10.611 19.998 1.00 95.25 108 GLN A C 1
ATOM 859 O O . GLN A 1 108 ? -10.269 -11.073 19.084 1.00 95.25 108 GLN A O 1
ATOM 864 N N . PHE A 1 109 ? -9.019 -9.407 19.915 1.00 95.19 109 PHE A N 1
ATOM 865 C CA . PHE A 1 109 ? -9.163 -8.562 18.732 1.00 95.19 109 PHE A CA 1
ATOM 866 C C . PHE A 1 109 ? -8.552 -9.214 17.489 1.00 95.19 109 PHE A C 1
ATOM 868 O O . PHE A 1 109 ? -9.171 -9.193 16.429 1.00 95.19 109 PHE A O 1
ATOM 875 N N . ALA A 1 110 ? -7.375 -9.834 17.613 1.00 93.00 110 ALA A N 1
ATOM 876 C CA . ALA A 1 110 ? -6.742 -10.550 16.508 1.00 93.00 110 ALA A CA 1
ATOM 877 C C . ALA A 1 110 ? -7.622 -11.696 15.972 1.00 93.00 110 ALA A C 1
ATOM 879 O O . ALA A 1 110 ? -7.751 -11.831 14.757 1.00 93.00 110 ALA A O 1
ATOM 880 N N . ALA A 1 111 ? -8.294 -12.450 16.849 1.00 93.94 111 ALA A N 1
ATOM 881 C CA . ALA A 1 111 ? -9.251 -13.478 16.432 1.00 93.94 111 ALA A CA 1
ATOM 882 C C . ALA A 1 111 ? -10.445 -12.877 15.662 1.00 93.94 111 ALA A C 1
ATOM 884 O O . ALA A 1 111 ? -10.819 -13.367 14.602 1.00 93.94 111 ALA A O 1
ATOM 885 N N . ARG A 1 112 ? -10.995 -11.743 16.124 1.00 96.38 112 ARG A N 1
ATOM 886 C CA . ARG A 1 112 ? -12.080 -11.040 15.407 1.00 96.38 112 ARG A CA 1
ATOM 887 C C . ARG A 1 112 ? -11.643 -10.512 14.044 1.00 96.38 112 ARG A C 1
ATOM 889 O O . ARG A 1 112 ? -12.425 -10.506 13.099 1.00 96.38 112 ARG A O 1
ATOM 896 N N . VAL A 1 113 ? -10.399 -10.060 13.928 1.00 93.69 113 VAL A N 1
ATOM 897 C CA . VAL A 1 113 ? -9.808 -9.654 12.648 1.00 93.69 113 VAL A CA 1
ATOM 898 C C . VAL A 1 113 ? -9.718 -10.834 11.682 1.00 93.69 113 VAL A C 1
ATOM 900 O O . VAL A 1 113 ? -9.973 -10.658 10.491 1.00 93.69 113 VAL A O 1
ATOM 903 N N . GLU A 1 114 ? -9.361 -12.017 12.178 1.00 92.06 114 GLU A N 1
ATOM 904 C CA . GLU A 1 114 ? -9.298 -13.240 11.380 1.00 92.06 114 GLU A CA 1
ATOM 905 C C . GLU A 1 114 ? -10.679 -13.635 10.838 1.00 92.06 114 GLU A C 1
ATOM 907 O O . GLU A 1 114 ? -10.800 -13.951 9.654 1.00 92.06 114 GLU A O 1
ATOM 912 N N . ASP A 1 115 ? -11.737 -13.491 11.643 1.00 94.44 115 ASP A N 1
ATOM 913 C CA . ASP A 1 115 ? -13.120 -13.683 11.185 1.00 94.44 115 ASP A CA 1
ATOM 914 C C . ASP A 1 115 ? -13.465 -12.755 10.004 1.00 94.44 115 ASP A C 1
ATOM 916 O O . ASP A 1 115 ? -14.025 -13.198 9.001 1.00 94.44 115 ASP A O 1
ATOM 920 N N . VAL A 1 116 ? -13.095 -11.468 10.086 1.00 94.88 116 VAL A N 1
ATOM 921 C CA . VAL A 1 116 ? -13.325 -10.496 8.998 1.00 94.88 116 VAL A CA 1
ATOM 922 C C . VAL A 1 116 ? -12.510 -10.842 7.755 1.00 94.88 116 VAL A C 1
ATOM 924 O O . VAL A 1 116 ? -12.991 -10.672 6.636 1.00 94.88 116 VAL A O 1
ATOM 927 N N . LEU A 1 117 ? -11.275 -11.311 7.934 1.00 92.06 117 LEU A N 1
ATOM 928 C CA . LEU A 1 117 ? -10.399 -11.715 6.836 1.00 92.06 117 LEU A CA 1
ATOM 929 C C . LEU A 1 117 ? -11.003 -12.895 6.061 1.00 92.06 117 LEU A C 1
ATOM 931 O O . LEU A 1 117 ? -11.055 -12.853 4.829 1.00 92.06 117 LEU A O 1
ATOM 935 N N . ASN A 1 118 ? -11.516 -13.887 6.792 1.00 91.12 118 ASN A N 1
ATOM 936 C CA . ASN A 1 118 ? -12.205 -15.047 6.236 1.00 91.12 118 ASN A CA 1
ATOM 937 C C . ASN A 1 118 ? -13.501 -14.654 5.522 1.00 91.12 118 ASN A C 1
ATOM 939 O O . ASN A 1 118 ? -13.727 -15.081 4.390 1.00 91.12 118 ASN A O 1
ATOM 943 N N . ASP A 1 119 ? -14.323 -13.803 6.139 1.00 93.25 119 ASP A N 1
ATOM 944 C CA . ASP A 1 119 ? -15.572 -13.328 5.539 1.00 93.25 119 ASP A CA 1
ATOM 945 C C . ASP A 1 119 ? -15.311 -12.537 4.242 1.00 93.25 119 ASP A C 1
ATOM 947 O O . ASP A 1 119 ? -15.958 -12.770 3.221 1.00 93.25 119 ASP A O 1
ATOM 951 N N . GLU A 1 120 ? -14.304 -11.658 4.220 1.00 90.38 120 GLU A N 1
ATOM 952 C CA . GLU A 1 120 ? -13.916 -10.906 3.017 1.00 90.38 120 GLU A CA 1
ATOM 953 C C . GLU A 1 120 ? -13.197 -11.756 1.949 1.00 90.38 120 GLU A C 1
ATOM 955 O O . GLU A 1 120 ? -12.880 -11.243 0.869 1.00 90.38 120 GLU A O 1
ATOM 960 N N . GLY A 1 121 ? -12.950 -13.045 2.216 1.00 89.25 121 GLY A N 1
ATOM 961 C CA . GLY A 1 121 ? -12.278 -13.960 1.291 1.00 89.25 121 GLY A CA 1
ATOM 962 C C . GLY A 1 121 ? -10.847 -13.529 0.960 1.00 89.25 121 GLY A C 1
ATOM 963 O O . GLY A 1 121 ? -10.367 -13.754 -0.155 1.00 89.25 121 GLY A O 1
ATOM 964 N N . ILE A 1 122 ? -10.175 -12.850 1.892 1.00 86.31 122 ILE A N 1
ATOM 965 C CA . ILE A 1 122 ? -8.780 -12.432 1.750 1.00 86.31 122 ILE A CA 1
ATOM 966 C C . ILE A 1 122 ? -7.904 -13.595 2.236 1.00 86.31 122 ILE A C 1
ATOM 968 O O . ILE A 1 122 ? -8.095 -14.067 3.351 1.00 86.31 122 ILE A O 1
ATOM 972 N N . PRO A 1 123 ? -6.930 -14.091 1.454 1.00 85.69 123 PRO A N 1
ATOM 973 C CA . PRO A 1 123 ? -6.095 -15.199 1.904 1.00 85.69 123 PRO A CA 1
ATOM 974 C C . PRO A 1 123 ? -5.163 -14.746 3.037 1.00 85.69 123 PRO A C 1
ATOM 976 O O . PRO A 1 123 ? -4.578 -13.665 2.969 1.00 85.69 123 PRO A O 1
ATOM 979 N N . HIS A 1 124 ? -4.929 -15.603 4.035 1.00 83.81 124 HIS A N 1
ATOM 980 C CA . HIS A 1 124 ? -4.085 -15.278 5.198 1.00 83.81 124 HIS A CA 1
ATOM 981 C C . HIS A 1 124 ? -2.677 -14.787 4.831 1.00 83.81 124 HIS A C 1
ATOM 983 O O . HIS A 1 124 ? -2.116 -13.950 5.528 1.00 83.81 124 HIS A O 1
ATOM 989 N N . SER A 1 125 ? -2.110 -15.226 3.700 1.00 80.44 125 SER A N 1
ATOM 990 C CA . SER A 1 125 ? -0.803 -14.750 3.217 1.00 80.44 125 SER A CA 1
ATOM 991 C C . SER A 1 125 ? -0.754 -13.244 2.917 1.00 80.44 125 SER A C 1
ATOM 993 O O . SER A 1 125 ? 0.333 -12.670 2.818 1.00 80.44 125 SER A O 1
ATOM 995 N N . ALA A 1 126 ? -1.916 -12.616 2.717 1.00 77.38 126 ALA A N 1
ATOM 996 C CA . ALA A 1 126 ? -2.061 -11.182 2.499 1.00 77.38 126 ALA A CA 1
ATOM 997 C C . ALA A 1 126 ? -1.898 -10.374 3.786 1.00 77.38 126 ALA A C 1
ATOM 999 O O . ALA A 1 126 ? -1.488 -9.216 3.739 1.00 77.38 126 ALA A O 1
ATOM 1000 N N . LEU A 1 127 ? -2.205 -10.971 4.937 1.00 79.25 127 LEU A N 1
ATOM 1001 C CA . LEU A 1 127 ? -2.100 -10.308 6.221 1.00 79.25 127 LEU A CA 1
ATOM 1002 C C . LEU A 1 127 ? -0.804 -10.735 6.904 1.00 79.25 127 LEU A C 1
ATOM 1004 O O . LEU A 1 127 ? -0.562 -11.907 7.171 1.00 79.25 127 LEU A O 1
ATOM 1008 N N . GLN A 1 128 ? 0.047 -9.761 7.203 1.00 76.12 128 GLN A N 1
ATOM 1009 C CA . GLN A 1 128 ? 1.171 -9.966 8.101 1.00 76.12 128 GLN A CA 1
ATOM 1010 C C . GLN A 1 128 ? 0.862 -9.311 9.433 1.00 76.12 128 GLN A C 1
ATOM 1012 O O . GLN A 1 128 ? 0.915 -8.089 9.570 1.00 76.12 128 GLN A O 1
ATOM 1017 N N . THR A 1 129 ? 0.555 -10.136 10.421 1.00 68.19 129 THR A N 1
ATOM 1018 C CA . THR A 1 129 ? 0.552 -9.736 11.822 1.00 68.19 129 THR A CA 1
ATOM 1019 C C . THR A 1 129 ? 1.967 -9.905 12.352 1.00 68.19 129 THR A C 1
ATOM 1021 O O . THR A 1 129 ? 2.538 -10.992 12.281 1.00 68.19 129 THR A O 1
ATOM 1024 N N . THR A 1 130 ? 2.574 -8.830 12.842 1.00 65.38 130 THR A N 1
ATOM 1025 C CA . THR A 1 130 ? 3.783 -8.972 13.660 1.00 65.38 130 THR A CA 1
ATOM 1026 C C . THR A 1 130 ? 3.346 -9.318 15.074 1.00 65.38 130 THR A C 1
ATOM 1028 O O . THR A 1 130 ? 2.404 -8.691 15.567 1.00 65.38 130 THR A O 1
ATOM 1031 N N . ASP A 1 131 ? 4.022 -10.281 15.703 1.00 56.59 131 ASP A N 1
ATOM 1032 C CA . ASP A 1 131 ? 3.754 -10.689 17.083 1.00 56.59 131 ASP A CA 1
ATOM 1033 C C . ASP A 1 131 ? 3.637 -9.483 18.021 1.00 56.59 131 ASP A C 1
ATOM 1035 O O . ASP A 1 131 ? 4.295 -8.456 17.820 1.00 56.59 131 ASP A O 1
ATOM 1039 N N . PHE A 1 132 ? 2.786 -9.626 19.042 1.00 54.75 132 PHE A N 1
ATOM 1040 C CA . PHE A 1 132 ? 2.561 -8.630 20.086 1.00 54.75 132 PHE A CA 1
ATOM 1041 C C . PHE A 1 132 ? 3.895 -8.133 20.639 1.00 54.75 132 PHE A C 1
ATOM 1043 O O . PHE A 1 132 ? 4.558 -8.809 21.426 1.00 54.75 132 PHE A O 1
ATOM 1050 N N . ALA A 1 133 ? 4.287 -6.932 20.225 1.00 52.59 133 ALA A N 1
ATOM 1051 C CA . ALA A 1 133 ? 5.420 -6.263 20.820 1.00 52.59 133 ALA A CA 1
ATOM 1052 C C . ALA A 1 133 ? 4.931 -5.685 22.149 1.00 52.59 133 ALA A C 1
ATOM 1054 O O . ALA A 1 133 ? 4.153 -4.728 22.161 1.00 52.59 133 ALA A O 1
ATOM 1055 N N . LEU A 1 134 ? 5.374 -6.273 23.263 1.00 46.75 134 LEU A N 1
ATOM 1056 C CA . LEU A 1 134 ? 5.259 -5.631 24.568 1.00 46.75 134 LEU A CA 1
ATOM 1057 C C . LEU A 1 134 ? 6.079 -4.345 24.503 1.00 46.75 134 LEU A C 1
ATOM 1059 O O . LEU A 1 134 ? 7.311 -4.373 24.413 1.00 46.75 134 LEU A O 1
ATOM 1063 N N . HIS A 1 135 ? 5.393 -3.207 24.459 1.00 48.22 135 HIS A N 1
ATOM 1064 C CA . HIS A 1 135 ? 6.065 -1.926 24.502 1.00 48.22 135 HIS A CA 1
ATOM 1065 C C . HIS A 1 135 ? 6.353 -1.600 25.962 1.00 48.22 135 HIS A C 1
ATOM 1067 O O . HIS A 1 135 ? 5.567 -0.910 26.594 1.00 48.22 135 HIS A O 1
ATOM 1073 N N . ILE A 1 136 ? 7.478 -2.091 26.489 1.00 46.59 136 ILE A N 1
ATOM 1074 C CA . ILE A 1 136 ? 7.929 -1.730 27.838 1.00 46.59 136 ILE A CA 1
ATOM 1075 C C . ILE A 1 136 ? 8.258 -0.226 27.825 1.00 46.59 136 ILE A C 1
ATOM 1077 O O . ILE A 1 136 ? 9.219 0.179 27.147 1.00 46.59 136 ILE A O 1
ATOM 1081 N N . PRO A 1 137 ? 7.494 0.633 28.524 1.00 47.84 137 PRO A N 1
ATOM 1082 C CA . PRO A 1 137 ? 7.739 2.066 28.521 1.00 47.84 137 PRO A CA 1
ATOM 1083 C C . PRO A 1 137 ? 9.142 2.349 29.060 1.00 47.84 137 PRO A C 1
ATOM 1085 O O . PRO A 1 137 ? 9.514 1.921 30.151 1.00 47.84 137 PRO A O 1
ATOM 1088 N N . SER A 1 138 ? 9.940 3.130 28.328 1.00 46.62 138 SER A N 1
ATOM 1089 C CA . SER A 1 138 ? 11.341 3.405 28.697 1.00 46.62 138 SER A CA 1
ATOM 1090 C C . SER A 1 138 ? 11.509 4.114 30.051 1.00 46.62 138 SER A C 1
ATOM 1092 O O . SER A 1 138 ? 12.620 4.169 30.569 1.00 46.62 138 SER A O 1
ATOM 1094 N N . LYS A 1 139 ? 10.418 4.634 30.630 1.00 48.44 139 LYS A N 1
ATOM 1095 C CA . LYS A 1 139 ? 10.393 5.296 31.941 1.00 48.44 139 LYS A CA 1
ATOM 1096 C C . LYS A 1 139 ? 10.378 4.334 33.138 1.00 48.44 139 LYS A C 1
ATOM 1098 O O . LYS A 1 139 ? 10.645 4.789 34.240 1.00 48.44 139 LYS A O 1
ATOM 1103 N N . LEU A 1 140 ? 10.136 3.035 32.939 1.00 46.19 140 LEU A N 1
ATOM 1104 C CA . LEU A 1 140 ? 10.171 2.027 34.014 1.00 46.19 140 LEU A CA 1
ATOM 1105 C C . LEU A 1 140 ? 11.561 1.398 34.231 1.00 46.19 140 LEU A C 1
ATOM 1107 O O . LEU A 1 140 ? 11.728 0.557 35.106 1.00 46.19 140 LEU A O 1
ATOM 1111 N N . LYS A 1 141 ? 12.595 1.835 33.497 1.00 48.25 141 LYS A N 1
ATOM 1112 C CA . LYS A 1 141 ? 13.970 1.314 33.637 1.00 48.25 141 LYS A CA 1
ATOM 1113 C C . LYS A 1 141 ? 14.704 1.731 34.925 1.00 48.25 141 LYS A C 1
ATOM 1115 O O . LYS A 1 141 ? 15.855 1.347 35.089 1.00 48.25 141 LYS A O 1
ATOM 1120 N N . HIS A 1 142 ? 14.070 2.501 35.813 1.00 45.69 142 HIS A N 1
ATOM 1121 C CA . HIS A 1 142 ? 14.687 3.023 37.043 1.00 45.69 142 HIS A CA 1
ATOM 1122 C C . HIS A 1 142 ? 13.951 2.659 38.338 1.00 45.69 142 HIS A C 1
ATOM 1124 O O . HIS A 1 142 ? 14.198 3.284 39.364 1.00 45.69 142 HIS A O 1
ATOM 1130 N N . ILE A 1 143 ? 13.082 1.646 38.332 1.00 43.69 143 ILE A N 1
ATOM 1131 C CA . ILE A 1 143 ? 12.643 1.067 39.605 1.00 43.69 143 ILE A CA 1
ATOM 1132 C C . ILE A 1 143 ? 13.749 0.111 40.051 1.00 43.69 143 ILE A C 1
ATOM 1134 O O . ILE A 1 143 ? 13.862 -1.003 39.539 1.00 43.69 143 ILE A O 1
ATOM 1138 N N . GLU A 1 144 ? 14.619 0.586 40.946 1.00 42.47 144 GLU A N 1
ATOM 1139 C CA . GLU A 1 144 ? 15.533 -0.295 41.669 1.00 42.47 144 GLU A CA 1
ATOM 1140 C C . GLU A 1 144 ? 14.709 -1.365 42.398 1.00 42.47 144 GLU A C 1
ATOM 1142 O O . GLU A 1 144 ? 13.650 -1.047 42.952 1.00 42.47 144 GLU A O 1
ATOM 1147 N N . PRO A 1 145 ? 15.145 -2.635 42.389 1.00 38.22 145 PRO A N 1
ATOM 1148 C CA . PRO A 1 145 ? 14.458 -3.674 43.134 1.00 38.22 145 PRO A CA 1
ATOM 1149 C C . PRO A 1 145 ? 14.447 -3.273 44.609 1.00 38.22 145 PRO A C 1
ATOM 1151 O O . PRO A 1 145 ? 15.498 -3.183 45.246 1.00 38.22 145 PRO A O 1
ATOM 1154 N N . VAL A 1 146 ? 13.254 -3.017 45.151 1.00 41.88 146 VAL A N 1
ATOM 1155 C CA . VAL A 1 146 ? 13.078 -2.840 46.591 1.00 41.88 146 VAL A CA 1
ATOM 1156 C C . VAL A 1 146 ? 13.531 -4.143 47.235 1.00 41.88 146 VAL A C 1
ATOM 1158 O O . VAL A 1 146 ? 12.920 -5.193 47.043 1.00 41.88 146 VAL A O 1
ATOM 1161 N N . SER A 1 147 ? 14.659 -4.065 47.938 1.00 45.19 147 SER A N 1
ATOM 1162 C CA . SER A 1 147 ? 15.239 -5.143 48.729 1.00 45.19 147 SER A CA 1
ATOM 1163 C C . SER A 1 147 ? 14.219 -5.601 49.769 1.00 45.19 147 SER A C 1
ATOM 1165 O O . SER A 1 147 ? 14.064 -4.997 50.829 1.00 45.19 147 SER A O 1
ATOM 1167 N N . SER A 1 148 ? 13.474 -6.653 49.445 1.00 40.69 148 SER A N 1
ATOM 1168 C CA . SER A 1 148 ? 12.622 -7.350 50.396 1.00 40.69 148 SER A CA 1
ATOM 1169 C C . SER A 1 148 ? 13.507 -8.177 51.330 1.00 40.69 148 SER A C 1
ATOM 1171 O O . SER A 1 148 ? 14.070 -9.197 50.931 1.00 40.69 148 SER A O 1
ATOM 1173 N N . SER A 1 149 ? 13.616 -7.722 52.574 1.00 39.88 149 SER A N 1
ATOM 1174 C CA . SER A 1 149 ? 14.228 -8.401 53.720 1.00 39.88 149 SER A CA 1
ATOM 1175 C C . SER A 1 149 ? 13.308 -8.224 54.937 1.00 39.88 149 SER A C 1
ATOM 1177 O O . SER A 1 149 ? 12.621 -7.203 54.993 1.00 39.88 149 SER A O 1
ATOM 1179 N N . PRO A 1 150 ? 13.330 -9.091 55.967 1.00 51.78 150 PRO A N 1
ATOM 1180 C CA . PRO A 1 150 ? 13.618 -10.520 55.984 1.00 51.78 150 PRO A CA 1
ATOM 1181 C C . PRO A 1 150 ? 12.405 -11.339 56.475 1.00 51.78 150 PRO A C 1
ATOM 1183 O O . PRO A 1 150 ? 11.410 -10.825 56.982 1.00 51.78 150 PRO A O 1
ATOM 1186 N N . TYR A 1 151 ? 12.534 -12.655 56.334 1.00 43.03 151 TYR A N 1
ATOM 1187 C CA . TYR A 1 151 ? 11.703 -13.685 56.954 1.00 43.03 151 TYR A CA 1
ATOM 1188 C C . TYR A 1 151 ? 11.371 -13.390 58.430 1.00 43.03 151 TYR A C 1
ATOM 1190 O O . TYR A 1 151 ? 12.269 -13.303 59.267 1.00 43.03 151 TYR A O 1
ATOM 1198 N N . VAL A 1 152 ? 10.077 -13.346 58.762 1.00 41.06 152 VAL A N 1
ATOM 1199 C CA . VAL A 1 152 ? 9.592 -13.577 60.130 1.00 41.06 152 VAL A CA 1
ATOM 1200 C C . VAL A 1 152 ? 9.429 -15.085 60.293 1.00 41.06 152 VAL A C 1
ATOM 1202 O O . VAL A 1 152 ? 8.520 -15.693 59.729 1.00 41.06 152 VAL A O 1
ATOM 1205 N N . SER A 1 153 ? 10.348 -15.704 61.030 1.00 47.25 153 SER A N 1
ATOM 1206 C CA . SER A 1 153 ? 10.255 -17.110 61.419 1.00 47.25 153 SER A CA 1
ATOM 1207 C C . SER A 1 153 ? 9.090 -17.300 62.391 1.00 47.25 153 SER A C 1
ATOM 1209 O O . SER A 1 153 ? 9.120 -16.801 63.514 1.00 47.25 153 SER A O 1
ATOM 1211 N N . VAL A 1 154 ? 8.067 -18.033 61.957 1.00 47.72 154 VAL A N 1
ATOM 1212 C CA . VAL A 1 154 ? 6.951 -18.473 62.800 1.00 47.72 154 VAL A CA 1
ATOM 1213 C C . VAL A 1 154 ? 7.431 -19.649 63.652 1.00 47.72 154 VAL A C 1
ATOM 1215 O O . VAL A 1 154 ? 7.747 -20.716 63.128 1.00 47.72 154 VAL A O 1
ATOM 1218 N N . GLY A 1 155 ? 7.522 -19.436 64.965 1.00 46.34 155 GLY A N 1
ATOM 1219 C CA . GLY A 1 155 ? 7.786 -20.484 65.948 1.00 46.34 155 GLY A CA 1
ATOM 1220 C C . GLY A 1 155 ? 6.581 -21.412 66.128 1.00 46.34 155 GLY A C 1
ATOM 1221 O O . GLY A 1 155 ? 5.433 -20.975 66.137 1.00 46.34 155 GLY A O 1
ATOM 1222 N N . THR A 1 156 ? 6.861 -22.705 66.261 1.00 55.62 156 THR A N 1
ATOM 1223 C CA . THR A 1 156 ? 5.912 -23.790 66.554 1.00 55.62 156 THR A CA 1
ATOM 1224 C C . THR A 1 156 ? 5.246 -23.658 67.935 1.00 55.62 156 THR A C 1
ATOM 1226 O O . THR A 1 156 ? 5.905 -23.210 68.875 1.00 55.62 156 THR A O 1
ATOM 1229 N N . PRO A 1 157 ? 3.980 -24.098 68.098 1.00 52.16 157 PRO A N 1
ATOM 1230 C CA . PRO A 1 157 ? 3.222 -23.925 69.335 1.00 52.16 157 PRO A CA 1
ATOM 1231 C C . PRO A 1 157 ? 3.543 -25.008 70.376 1.00 52.16 157 PRO A C 1
ATOM 1233 O O . PRO A 1 157 ? 3.412 -26.204 70.115 1.00 52.16 157 PRO A O 1
ATOM 1236 N N . GLY A 1 158 ? 3.928 -24.562 71.574 1.00 50.06 158 GLY A N 1
ATOM 1237 C CA . GLY A 1 158 ? 3.902 -25.340 72.810 1.00 50.06 158 GLY A CA 1
ATOM 1238 C C . GLY A 1 158 ? 2.572 -25.129 73.534 1.00 50.06 158 GLY A C 1
ATOM 1239 O O . GLY A 1 158 ? 2.062 -24.016 73.610 1.00 50.06 158 GLY A O 1
ATOM 1240 N N . SER A 1 159 ? 2.008 -26.228 74.012 1.00 58.41 159 SER A N 1
ATOM 1241 C CA . SER A 1 159 ? 0.750 -26.363 74.743 1.00 58.41 159 SER A CA 1
ATOM 1242 C C . SER A 1 159 ? 0.726 -25.611 76.076 1.00 58.41 159 SER A C 1
ATOM 1244 O O . SER A 1 159 ? 1.541 -25.917 76.944 1.00 58.41 159 SER A O 1
ATOM 1246 N N . ASP A 1 160 ? -0.269 -24.740 76.267 1.00 51.62 160 ASP A N 1
ATOM 1247 C CA . ASP A 1 160 ? -0.681 -24.253 77.589 1.00 51.62 160 ASP A CA 1
ATOM 1248 C C . ASP A 1 160 ? -2.195 -23.931 77.591 1.00 51.62 160 ASP A C 1
ATOM 1250 O O . ASP A 1 160 ? -2.663 -23.237 76.679 1.00 51.62 160 ASP A O 1
ATOM 1254 N N . PRO A 1 161 ? -3.005 -24.452 78.536 1.00 59.00 161 PRO A N 1
ATOM 1255 C CA . PRO A 1 161 ? -4.421 -24.141 78.624 1.00 59.00 161 PRO A CA 1
ATOM 1256 C C . PRO A 1 161 ? -4.686 -23.071 79.687 1.00 59.00 161 PRO A C 1
ATOM 1258 O O . PRO A 1 161 ? -4.483 -23.284 80.879 1.00 59.00 161 PRO A O 1
ATOM 1261 N N . GLY A 1 162 ? -5.282 -21.963 79.255 1.00 53.03 162 GLY A N 1
ATOM 1262 C CA . GLY A 1 162 ? -6.024 -21.071 80.139 1.00 53.03 162 GLY A CA 1
ATOM 1263 C C . GLY A 1 162 ? -5.479 -19.655 80.173 1.00 53.03 162 GLY A C 1
ATOM 1264 O O . GLY A 1 162 ? -4.436 -19.400 80.753 1.00 53.03 162 GLY A O 1
ATOM 1265 N N . ILE A 1 163 ? -6.238 -18.745 79.564 1.00 47.09 163 ILE A N 1
ATOM 1266 C CA . ILE A 1 163 ? -6.678 -17.451 80.108 1.00 47.09 163 ILE A CA 1
ATOM 1267 C C . ILE A 1 163 ? -7.472 -16.774 78.981 1.00 47.09 163 ILE A C 1
ATOM 1269 O O . ILE A 1 163 ? -6.940 -16.403 77.936 1.00 47.09 163 ILE A O 1
ATOM 1273 N N . THR A 1 164 ? -8.780 -16.644 79.185 1.00 50.22 164 THR A N 1
ATOM 1274 C CA . THR A 1 164 ? -9.685 -15.951 78.265 1.00 50.22 164 THR A CA 1
ATOM 1275 C C . THR A 1 164 ? -9.640 -14.456 78.570 1.00 50.22 164 THR A C 1
ATOM 1277 O O . THR A 1 164 ? -10.379 -13.974 79.425 1.00 50.22 164 THR A O 1
ATOM 1280 N N . HIS A 1 165 ? -8.779 -13.707 77.880 1.00 46.12 165 HIS A N 1
ATOM 1281 C CA . HIS A 1 165 ? -8.894 -12.250 77.816 1.00 46.12 165 HIS A CA 1
ATOM 1282 C C . HIS A 1 165 ? -9.757 -11.868 76.608 1.00 46.12 165 HIS A C 1
ATOM 1284 O O . HIS A 1 165 ? -9.326 -11.971 75.461 1.00 46.12 165 HIS A O 1
ATOM 1290 N N . GLN A 1 166 ? -10.994 -11.434 76.870 1.00 46.66 166 GLN A N 1
ATOM 1291 C CA . GLN A 1 166 ? -11.809 -10.713 75.892 1.00 46.66 166 GLN A CA 1
ATOM 1292 C C . GLN A 1 166 ? -11.146 -9.361 75.609 1.00 46.66 166 GLN A C 1
ATOM 1294 O O . GLN A 1 166 ? -11.125 -8.482 76.470 1.00 46.66 166 GLN A O 1
ATOM 1299 N N . LEU A 1 167 ? -10.591 -9.212 74.407 1.00 42.50 167 LEU A N 1
ATOM 1300 C CA . LEU A 1 167 ? -10.199 -7.915 73.866 1.00 42.50 167 LEU A CA 1
ATOM 1301 C C . LEU A 1 167 ? -11.449 -7.181 73.352 1.00 42.50 167 LEU A C 1
ATOM 1303 O O . LEU A 1 167 ? -12.333 -7.820 72.773 1.00 42.50 167 LEU A O 1
ATOM 1307 N N . PRO A 1 168 ? -11.543 -5.857 73.550 1.00 50.69 168 PRO A N 1
ATOM 1308 C CA . PRO A 1 168 ? -12.652 -5.068 73.038 1.00 50.69 168 PRO A CA 1
ATOM 1309 C C . PRO A 1 168 ? -12.589 -5.028 71.506 1.00 50.69 168 PRO A C 1
ATOM 1311 O O . PRO A 1 168 ? -11.532 -4.750 70.938 1.00 50.69 168 PRO A O 1
ATOM 1314 N N . LEU A 1 169 ? -13.725 -5.294 70.848 1.00 48.66 169 LEU A N 1
ATOM 1315 C CA . LEU A 1 169 ? -13.927 -4.969 69.436 1.00 48.66 169 LEU A CA 1
ATOM 1316 C C . LEU A 1 169 ? -13.711 -3.459 69.269 1.00 48.66 169 LEU A C 1
ATOM 1318 O O . LEU A 1 169 ? -14.579 -2.664 69.618 1.00 48.66 169 LEU A O 1
ATOM 1322 N N . GLN A 1 170 ? -12.537 -3.075 68.778 1.00 46.75 170 GLN A N 1
ATOM 1323 C CA . GLN A 1 170 ? -12.351 -1.780 68.142 1.00 46.75 170 GLN A CA 1
ATOM 1324 C C . GLN A 1 170 ? -12.834 -1.914 66.704 1.00 46.75 170 GLN A C 1
ATOM 1326 O O . GLN A 1 170 ? -12.445 -2.853 66.006 1.00 46.75 170 GLN A O 1
ATOM 1331 N N . ASP A 1 171 ? -13.708 -0.992 66.309 1.00 46.59 171 ASP A N 1
ATOM 1332 C CA . ASP A 1 171 ? -14.215 -0.842 64.954 1.00 46.59 171 ASP A CA 1
ATOM 1333 C C . ASP A 1 171 ? -13.040 -0.820 63.974 1.00 46.59 171 ASP A C 1
ATOM 1335 O O . ASP A 1 171 ? -12.258 0.129 63.903 1.00 46.59 171 ASP A O 1
ATOM 1339 N N . ALA A 1 172 ? -12.885 -1.9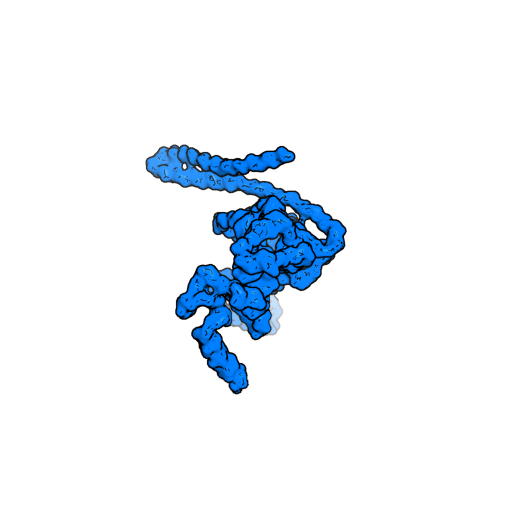29 63.254 1.00 46.50 172 ALA A N 1
ATOM 1340 C CA . ALA A 1 172 ? -11.983 -2.022 62.129 1.00 46.50 172 ALA A CA 1
ATOM 1341 C C . ALA A 1 172 ? -12.582 -1.165 61.014 1.00 46.50 172 ALA A C 1
ATOM 1343 O O . ALA A 1 172 ? -13.380 -1.645 60.208 1.00 46.50 172 ALA A O 1
ATOM 1344 N N . ASP A 1 173 ? -12.216 0.116 61.000 1.00 47.19 173 ASP A N 1
ATOM 1345 C CA . ASP A 1 173 ? -12.391 0.968 59.836 1.00 47.19 173 ASP A CA 1
ATOM 1346 C C . ASP A 1 173 ? -11.866 0.203 58.621 1.00 47.19 173 ASP A C 1
ATOM 1348 O O . ASP A 1 173 ? -10.708 -0.225 58.576 1.00 47.19 173 ASP A O 1
ATOM 1352 N N . ALA A 1 174 ? -12.769 -0.031 57.670 1.00 45.84 174 ALA A N 1
ATOM 1353 C CA . ALA A 1 174 ? -12.526 -0.760 56.443 1.00 45.84 174 ALA A CA 1
ATOM 1354 C C . ALA A 1 174 ? -11.384 -0.091 55.669 1.00 45.84 174 ALA A C 1
ATOM 1356 O O . ALA A 1 174 ? -11.583 0.835 54.882 1.00 45.84 174 ALA A O 1
ATOM 1357 N N . TYR A 1 175 ? -10.165 -0.564 55.908 1.00 40.69 175 TYR A N 1
ATOM 1358 C CA . TYR A 1 175 ? -9.014 -0.251 55.088 1.00 40.69 175 TYR A CA 1
ATOM 1359 C C . TYR A 1 175 ? -9.230 -0.961 53.754 1.00 40.69 175 TYR A C 1
ATOM 1361 O O . TYR A 1 175 ? -8.834 -2.112 53.584 1.00 40.69 175 TYR A O 1
ATOM 1369 N N . GLU A 1 176 ? -9.925 -0.308 52.819 1.00 38.19 176 GLU A N 1
ATOM 1370 C CA . GLU A 1 176 ? -9.908 -0.722 51.422 1.00 38.19 176 GLU A CA 1
ATOM 1371 C C . GLU A 1 176 ? -8.454 -0.611 50.944 1.00 38.19 176 GLU A C 1
ATOM 1373 O O . GLU A 1 176 ? -7.927 0.507 50.859 1.00 38.19 176 GLU A O 1
ATOM 1378 N N . PRO A 1 177 ? -7.759 -1.727 50.653 1.00 35.72 177 PRO A N 1
ATOM 1379 C CA . PRO A 1 177 ? -6.435 -1.641 50.076 1.00 35.72 177 PRO A CA 1
ATOM 1380 C C . PRO A 1 177 ? -6.582 -0.942 48.727 1.00 35.72 177 PRO A C 1
ATOM 1382 O O . PRO A 1 177 ? -7.127 -1.499 47.772 1.00 35.72 177 PRO A O 1
ATOM 1385 N N . LYS A 1 178 ? -6.090 0.298 48.640 1.00 34.69 178 LYS A N 1
ATOM 1386 C CA . LYS A 1 178 ? -5.804 0.932 47.358 1.00 34.69 178 LYS A CA 1
ATOM 1387 C C . LYS A 1 178 ? -4.711 0.098 46.708 1.00 34.69 178 LYS A C 1
ATOM 1389 O O . LYS A 1 178 ? -3.527 0.333 46.923 1.00 34.69 178 LYS A O 1
ATOM 1394 N N . PHE A 1 179 ? -5.120 -0.906 45.940 1.00 34.44 179 PHE A N 1
ATOM 1395 C CA . PHE A 1 179 ? -4.259 -1.528 44.956 1.00 34.44 179 PHE A CA 1
ATOM 1396 C C . PHE A 1 179 ? -3.881 -0.419 43.978 1.00 34.44 179 PHE A C 1
ATOM 1398 O O . PHE A 1 179 ? -4.633 -0.089 43.059 1.00 34.44 179 PHE A O 1
ATOM 1405 N N . GLU A 1 180 ? -2.722 0.193 44.202 1.00 39.41 180 GLU A N 1
ATOM 1406 C CA . GLU A 1 180 ? -1.977 0.871 43.152 1.00 39.41 180 GLU A CA 1
ATOM 1407 C C . GLU A 1 180 ? -1.608 -0.219 42.148 1.00 39.41 180 GLU A C 1
ATOM 1409 O O . GLU A 1 180 ? -0.584 -0.891 42.255 1.00 39.41 180 GLU A O 1
ATOM 1414 N N . GLY A 1 181 ? -2.566 -0.503 41.261 1.00 42.47 181 GLY A N 1
ATOM 1415 C CA . GLY A 1 181 ? -2.495 -1.592 40.310 1.00 42.47 181 GLY A CA 1
ATOM 1416 C C . GLY A 1 181 ? -1.203 -1.477 39.528 1.00 42.47 181 GLY A C 1
ATOM 1417 O O . GLY A 1 181 ? -0.914 -0.426 38.951 1.00 42.47 181 GLY A O 1
ATOM 1418 N N . ILE A 1 182 ? -0.435 -2.565 39.522 1.00 47.50 182 ILE A N 1
ATOM 1419 C CA . ILE A 1 182 ? 0.666 -2.758 38.588 1.00 47.50 182 ILE A CA 1
ATOM 1420 C C . ILE A 1 182 ? 0.080 -2.450 37.213 1.00 47.50 182 ILE A C 1
ATOM 1422 O O . ILE A 1 182 ? -0.832 -3.138 36.753 1.00 47.50 182 ILE A O 1
ATOM 1426 N N . VAL A 1 183 ? 0.525 -1.347 36.615 1.00 55.47 183 VAL A N 1
ATOM 1427 C CA . VAL A 1 183 ? 0.082 -0.943 35.286 1.00 55.47 183 VAL A CA 1
ATOM 1428 C C . VAL A 1 183 ? 0.604 -2.019 34.349 1.00 55.47 183 VAL A C 1
ATOM 1430 O O . VAL A 1 183 ? 1.794 -2.038 34.045 1.00 55.47 183 VAL A O 1
ATOM 1433 N N . GLU A 1 184 ? -0.257 -2.965 33.971 1.00 64.94 184 GLU A N 1
ATOM 1434 C CA . GLU A 1 184 ? 0.085 -3.949 32.952 1.00 64.94 184 GLU A CA 1
ATOM 1435 C C . GLU A 1 184 ? 0.565 -3.201 31.706 1.00 64.94 184 GLU A C 1
ATOM 1437 O O . GLU A 1 184 ? -0.044 -2.211 31.283 1.00 64.94 184 GLU A O 1
ATOM 1442 N N . ASP A 1 185 ? 1.697 -3.646 31.159 1.00 79.06 185 ASP A N 1
ATOM 1443 C CA . ASP A 1 185 ? 2.311 -3.004 30.005 1.00 79.06 185 ASP A CA 1
ATOM 1444 C C . ASP A 1 185 ? 1.311 -2.958 28.841 1.00 79.06 185 ASP A C 1
ATOM 1446 O O . ASP A 1 185 ? 0.769 -3.982 28.402 1.00 79.06 185 ASP A O 1
ATOM 1450 N N . GLU A 1 186 ? 1.086 -1.751 28.316 1.00 86.56 186 GLU A N 1
ATOM 1451 C CA . GLU A 1 186 ? 0.232 -1.536 27.153 1.00 86.56 186 GLU A CA 1
ATOM 1452 C C . GLU A 1 186 ? 0.671 -2.461 26.010 1.00 86.56 186 GLU A C 1
ATOM 1454 O O . GLU A 1 186 ? 1.835 -2.500 25.595 1.00 86.56 186 GLU A O 1
ATOM 1459 N N . THR A 1 187 ? -0.284 -3.205 25.460 1.00 88.69 187 THR A N 1
ATOM 1460 C CA . THR A 1 187 ? -0.007 -4.137 24.371 1.00 88.69 187 THR A CA 1
ATOM 1461 C C . THR A 1 187 ? -0.314 -3.477 23.034 1.00 88.69 187 THR A C 1
ATOM 1463 O O . THR A 1 187 ? -1.420 -2.984 22.815 1.00 88.69 187 THR A O 1
ATOM 1466 N N . VAL A 1 188 ? 0.645 -3.493 22.104 1.00 89.31 188 VAL A N 1
ATOM 1467 C CA . VAL A 1 188 ? 0.461 -2.948 20.752 1.00 89.31 188 VAL A CA 1
ATOM 1468 C C . VAL A 1 188 ? 0.415 -4.084 19.736 1.00 89.31 188 VAL A C 1
ATOM 1470 O O . VAL A 1 188 ? 1.402 -4.789 19.531 1.00 89.31 188 VAL A O 1
ATOM 1473 N N . LEU A 1 189 ? -0.715 -4.218 19.045 1.00 89.25 189 LEU A N 1
ATOM 1474 C CA . LEU A 1 189 ? -0.844 -5.068 17.867 1.00 89.25 189 LEU A CA 1
ATOM 1475 C C . LEU A 1 189 ? -0.556 -4.240 16.614 1.00 89.25 189 LEU A C 1
ATOM 1477 O O . LEU A 1 189 ? -1.196 -3.213 16.374 1.00 89.25 189 LEU A O 1
ATOM 1481 N N . SER A 1 190 ? 0.397 -4.699 15.804 1.00 88.56 190 SER A N 1
ATOM 1482 C CA . SER A 1 190 ? 0.681 -4.104 14.496 1.00 88.56 190 SER A CA 1
ATOM 1483 C C . SER A 1 190 ? 0.285 -5.068 13.383 1.00 88.56 190 SER A C 1
ATOM 1485 O O . SER A 1 190 ? 0.617 -6.253 13.412 1.00 88.56 190 SER A O 1
ATOM 1487 N N . MET A 1 191 ? -0.444 -4.549 12.402 1.00 88.00 191 MET A N 1
ATOM 1488 C CA . MET A 1 191 ? -0.993 -5.314 11.290 1.00 88.00 191 MET A CA 1
ATOM 1489 C C . MET A 1 191 ? -0.528 -4.704 9.981 1.00 88.00 191 MET A C 1
ATOM 1491 O O . MET A 1 191 ? -0.578 -3.491 9.815 1.00 88.00 191 MET A O 1
ATOM 1495 N N . THR A 1 192 ? -0.118 -5.534 9.030 1.00 87.44 192 THR A N 1
ATOM 1496 C CA . THR A 1 192 ? 0.243 -5.093 7.684 1.00 87.44 192 THR A CA 1
ATOM 1497 C C . THR A 1 192 ? -0.598 -5.829 6.656 1.00 87.44 192 THR A C 1
ATOM 1499 O O . THR A 1 192 ? -0.491 -7.046 6.524 1.00 87.44 192 THR A O 1
ATOM 1502 N N . ILE A 1 193 ? -1.399 -5.088 5.897 1.00 85.88 193 ILE A N 1
ATOM 1503 C CA . ILE A 1 193 ? -2.099 -5.601 4.719 1.00 85.88 193 ILE A CA 1
ATOM 1504 C C . ILE A 1 193 ? -1.135 -5.486 3.543 1.00 85.88 193 ILE A C 1
ATOM 1506 O O . ILE A 1 193 ? -0.712 -4.384 3.173 1.00 85.88 193 ILE A O 1
ATOM 1510 N N . LYS A 1 194 ? -0.758 -6.631 2.980 1.00 82.38 194 LYS A N 1
ATOM 1511 C CA . LYS A 1 194 ? -0.005 -6.713 1.735 1.00 82.38 194 LYS A CA 1
ATOM 1512 C C . LYS A 1 194 ? -0.964 -6.707 0.569 1.00 82.38 194 LYS A C 1
ATOM 1514 O O . LYS A 1 194 ? -1.920 -7.470 0.524 1.00 82.38 194 LYS A O 1
ATOM 1519 N N . THR A 1 195 ? -0.638 -5.868 -0.395 1.00 74.25 195 THR A N 1
ATOM 1520 C CA . THR A 1 195 ? -1.436 -5.740 -1.601 1.00 74.25 195 THR A CA 1
ATOM 1521 C C . THR A 1 195 ? -1.358 -6.975 -2.482 1.00 74.25 195 THR A C 1
ATOM 1523 O O . THR A 1 195 ? -0.290 -7.558 -2.691 1.00 74.25 195 THR A O 1
ATOM 1526 N N . HIS A 1 196 ? -2.515 -7.360 -3.008 1.00 79.31 196 HIS A N 1
ATOM 1527 C CA . HIS A 1 196 ? -2.632 -8.405 -4.010 1.00 79.31 196 HIS A CA 1
ATOM 1528 C C . HIS A 1 196 ? -2.224 -7.907 -5.395 1.00 79.31 196 HIS A C 1
ATOM 1530 O O . HIS A 1 196 ? -2.162 -6.705 -5.661 1.00 79.31 196 HIS A O 1
ATOM 1536 N N . TYR A 1 197 ? -1.958 -8.859 -6.289 1.00 85.75 197 TYR A N 1
ATOM 1537 C CA . TYR A 1 197 ? -1.856 -8.572 -7.713 1.00 85.75 197 TYR A CA 1
ATOM 1538 C C . TYR A 1 197 ? -3.215 -8.114 -8.230 1.00 85.75 197 TYR A C 1
ATOM 1540 O O . TYR A 1 197 ? -4.224 -8.795 -8.051 1.00 85.75 197 TYR A O 1
ATOM 1548 N N . ALA A 1 198 ? -3.215 -6.949 -8.857 1.00 89.69 198 ALA A N 1
ATOM 1549 C CA .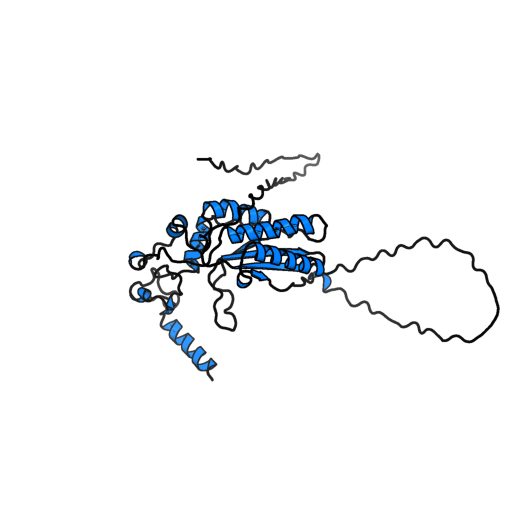 ALA A 1 198 ? -4.413 -6.267 -9.298 1.00 89.69 198 ALA A CA 1
ATOM 1550 C C . ALA A 1 198 ? -4.135 -5.531 -10.615 1.00 89.69 198 ALA A C 1
ATOM 1552 O O . ALA A 1 198 ? -2.983 -5.201 -10.923 1.00 89.69 198 ALA A O 1
ATOM 1553 N N . TYR A 1 199 ? -5.181 -5.329 -11.415 1.00 92.00 199 TYR A N 1
ATOM 1554 C CA . TYR A 1 199 ? -5.073 -4.623 -12.693 1.00 92.00 199 TYR A CA 1
ATOM 1555 C C . TYR A 1 199 ? -4.909 -3.124 -12.460 1.00 92.00 199 TYR A C 1
ATOM 1557 O O . TYR A 1 199 ? -5.513 -2.570 -11.542 1.00 92.00 199 TYR A O 1
ATOM 1565 N N . ILE A 1 200 ? -4.116 -2.461 -13.301 1.00 90.94 200 ILE A N 1
ATOM 1566 C CA . ILE A 1 200 ? -3.912 -1.014 -13.216 1.00 90.94 200 ILE A CA 1
ATOM 1567 C C . ILE A 1 200 ? -4.971 -0.305 -14.078 1.00 90.94 200 ILE A C 1
ATOM 1569 O O . ILE A 1 200 ? -4.992 -0.540 -15.284 1.00 90.94 200 ILE A O 1
ATOM 1573 N N . PRO A 1 201 ? -5.819 0.572 -13.510 1.00 92.38 201 PRO A N 1
ATOM 1574 C CA . PRO A 1 201 ? -6.739 1.401 -14.284 1.00 92.38 201 PRO A CA 1
ATOM 1575 C C . PRO A 1 201 ? -6.006 2.319 -15.272 1.00 92.38 201 PRO A C 1
ATOM 1577 O O . PRO A 1 201 ? -4.918 2.813 -14.967 1.00 92.38 201 PRO A O 1
ATOM 1580 N N . ASP A 1 202 ? -6.632 2.631 -16.410 1.00 91.50 202 ASP A N 1
ATOM 1581 C CA . ASP A 1 202 ? -6.038 3.468 -17.469 1.00 91.50 202 ASP A CA 1
ATOM 1582 C C . ASP A 1 202 ? -5.581 4.846 -16.972 1.00 91.50 202 ASP A C 1
ATOM 1584 O O . ASP A 1 202 ? -4.508 5.336 -17.328 1.00 91.50 202 ASP A O 1
ATOM 1588 N N . GLU A 1 203 ? -6.360 5.461 -16.083 1.00 92.69 203 GLU A N 1
ATOM 1589 C CA . GLU A 1 203 ? -5.998 6.733 -15.453 1.00 92.69 203 GLU A CA 1
ATOM 1590 C C . GLU A 1 203 ? -4.695 6.647 -14.645 1.00 92.69 203 GLU A C 1
ATOM 1592 O O . GLU A 1 203 ? -3.899 7.584 -14.659 1.00 92.69 203 GLU A O 1
ATOM 1597 N N . ILE A 1 204 ? -4.422 5.513 -13.997 1.00 91.38 204 ILE A N 1
ATOM 1598 C CA . ILE A 1 204 ? -3.168 5.285 -13.279 1.00 91.38 204 ILE A CA 1
ATOM 1599 C C . ILE A 1 204 ? -2.051 4.956 -14.271 1.00 91.38 204 ILE A C 1
ATOM 1601 O O . ILE A 1 204 ? -0.939 5.460 -14.113 1.00 91.38 204 ILE A O 1
ATOM 1605 N N . LEU A 1 205 ? -2.333 4.174 -15.319 1.00 90.56 205 LEU A N 1
ATOM 1606 C CA . LEU A 1 205 ? -1.367 3.885 -16.388 1.00 90.56 205 LEU A CA 1
ATOM 1607 C C . LEU A 1 205 ? -0.853 5.165 -17.058 1.00 90.56 205 LEU A C 1
ATOM 1609 O O . LEU A 1 205 ? 0.332 5.248 -17.381 1.00 90.56 205 LEU A O 1
ATOM 1613 N N . SER A 1 206 ? -1.702 6.188 -17.192 1.00 90.06 206 SER A N 1
ATOM 1614 C CA . SER A 1 206 ? -1.320 7.494 -17.745 1.00 90.06 206 SER A CA 1
ATOM 1615 C C . SER A 1 206 ? -0.246 8.232 -16.929 1.00 90.06 206 SER A C 1
ATOM 1617 O O . SER A 1 206 ? 0.464 9.082 -17.464 1.00 90.06 206 SER A O 1
ATOM 1619 N N . LEU A 1 207 ? -0.074 7.876 -15.649 1.00 90.62 207 LEU A N 1
ATOM 1620 C CA . LEU A 1 207 ? 0.944 8.440 -14.756 1.00 90.62 207 LEU A CA 1
ATOM 1621 C C . LEU A 1 207 ? 2.309 7.748 -14.879 1.00 90.62 207 LEU A C 1
ATOM 1623 O O . LEU A 1 207 ? 3.252 8.091 -14.155 1.00 90.62 207 LEU A O 1
ATOM 1627 N N . ARG A 1 208 ? 2.440 6.761 -15.774 1.00 87.81 208 ARG A N 1
ATOM 1628 C CA . ARG A 1 208 ? 3.715 6.098 -16.049 1.00 87.81 208 ARG A CA 1
ATOM 1629 C C . ARG A 1 208 ? 4.745 7.129 -16.537 1.00 87.81 208 ARG A C 1
ATOM 1631 O O . ARG A 1 208 ? 4.448 7.928 -17.426 1.00 87.81 208 ARG A O 1
ATOM 1638 N N . PRO A 1 209 ? 5.985 7.103 -16.012 1.00 87.88 209 PRO A N 1
ATOM 1639 C CA . PRO A 1 209 ? 7.065 7.914 -16.551 1.00 87.88 209 PRO A CA 1
ATOM 1640 C C . PRO A 1 209 ? 7.265 7.635 -18.044 1.00 87.88 209 PRO A C 1
ATOM 1642 O O . PRO A 1 209 ? 7.371 6.478 -18.455 1.00 87.88 209 PRO A O 1
ATOM 1645 N N . GLN A 1 210 ? 7.353 8.696 -18.844 1.00 87.94 210 GLN A N 1
ATOM 1646 C CA . GLN A 1 210 ? 7.711 8.590 -20.254 1.00 87.94 210 GL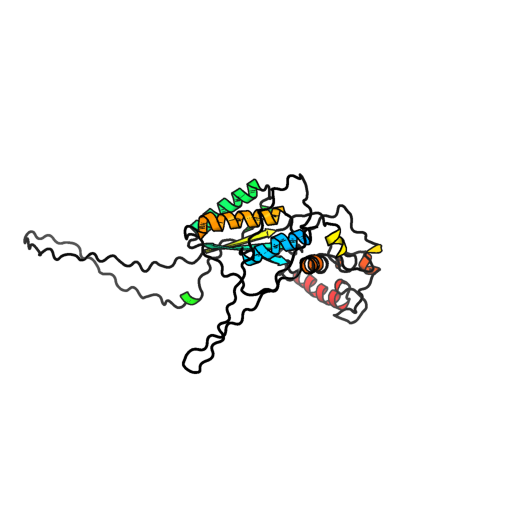N A CA 1
ATOM 1647 C C . GLN A 1 210 ? 9.192 8.207 -20.345 1.00 87.94 210 GLN A C 1
ATOM 1649 O O . GLN A 1 210 ? 10.069 9.001 -20.000 1.00 87.94 210 GLN A O 1
ATOM 1654 N N . LEU A 1 211 ? 9.466 6.962 -20.734 1.00 87.75 211 LEU A N 1
ATOM 1655 C CA . LEU A 1 211 ? 10.814 6.418 -20.887 1.00 87.75 211 LEU A CA 1
ATOM 1656 C C . LEU A 1 211 ? 11.057 6.093 -22.364 1.00 87.75 211 LEU A C 1
ATOM 1658 O O . LEU A 1 211 ? 10.122 5.665 -23.039 1.00 87.75 211 LEU A O 1
ATOM 1662 N N . PRO A 1 212 ? 12.295 6.231 -22.873 1.00 84.25 212 PRO A N 1
ATOM 1663 C CA . PRO A 1 212 ? 12.593 5.974 -24.284 1.00 84.25 212 PRO A CA 1
ATOM 1664 C C . PRO A 1 212 ? 12.159 4.582 -24.760 1.00 84.25 212 PRO A C 1
ATOM 1666 O O . PRO A 1 212 ? 11.575 4.447 -25.829 1.00 84.25 212 PRO A O 1
ATOM 1669 N N . ALA A 1 213 ? 12.361 3.556 -23.929 1.00 88.19 213 ALA A N 1
ATOM 1670 C CA . ALA A 1 213 ? 12.002 2.184 -24.274 1.00 88.19 213 ALA A CA 1
ATOM 1671 C C . ALA A 1 213 ? 10.496 1.882 -24.128 1.00 88.19 213 ALA A C 1
ATOM 1673 O O . ALA A 1 213 ? 10.073 0.778 -24.464 1.00 88.19 213 ALA A O 1
ATOM 1674 N N . THR A 1 214 ? 9.676 2.816 -23.624 1.00 84.88 214 THR A N 1
ATOM 1675 C CA . THR A 1 214 ? 8.231 2.599 -23.426 1.00 84.88 214 THR A CA 1
ATOM 1676 C C . THR A 1 214 ? 7.511 2.309 -24.743 1.00 84.88 214 THR A C 1
ATOM 1678 O O . THR A 1 214 ? 6.621 1.463 -24.758 1.00 84.88 214 THR A O 1
ATOM 1681 N N . ASN A 1 215 ? 7.929 2.937 -25.847 1.00 86.62 215 ASN A N 1
ATOM 1682 C CA . ASN A 1 215 ? 7.332 2.711 -27.169 1.00 86.62 215 ASN A CA 1
ATOM 1683 C C . ASN A 1 215 ? 7.564 1.274 -27.670 1.00 86.62 215 ASN A C 1
ATOM 1685 O O . ASN A 1 215 ? 6.676 0.674 -28.264 1.00 86.62 215 ASN A O 1
ATOM 1689 N N . ASP A 1 216 ? 8.722 0.696 -27.343 1.00 89.81 216 ASP A N 1
ATOM 1690 C CA . ASP A 1 216 ? 9.090 -0.683 -27.690 1.00 89.81 216 ASP A CA 1
ATOM 1691 C C . ASP A 1 216 ? 8.536 -1.728 -26.715 1.00 89.81 216 ASP A C 1
ATOM 1693 O O . ASP A 1 216 ? 8.643 -2.933 -26.953 1.00 89.81 216 ASP A O 1
ATOM 1697 N N . THR A 1 217 ? 8.030 -1.283 -25.565 1.00 87.62 217 THR A N 1
ATOM 1698 C CA . THR A 1 217 ? 7.555 -2.147 -24.480 1.00 87.62 217 THR A CA 1
ATOM 1699 C C . THR A 1 217 ? 6.190 -1.660 -23.999 1.00 87.62 217 THR A C 1
ATOM 1701 O O . THR A 1 217 ? 6.064 -1.069 -22.910 1.00 87.62 217 THR A O 1
ATOM 1704 N N . PRO A 1 218 ? 5.146 -1.883 -24.826 1.00 88.56 218 PRO A N 1
ATOM 1705 C CA . PRO A 1 218 ? 3.789 -1.537 -24.451 1.00 88.56 218 PRO A CA 1
ATOM 1706 C C . PRO A 1 218 ? 3.405 -2.294 -23.182 1.00 88.56 218 PRO A C 1
ATOM 1708 O O . PRO A 1 218 ? 3.831 -3.426 -22.944 1.00 88.56 218 PRO A O 1
ATOM 1711 N N . PHE A 1 219 ? 2.618 -1.637 -22.337 1.00 86.50 219 PHE A N 1
ATOM 1712 C CA . PHE A 1 219 ? 2.138 -2.250 -21.109 1.00 86.50 219 PHE A CA 1
ATOM 1713 C C . PHE A 1 219 ? 1.060 -3.279 -21.473 1.00 86.50 219 PHE A C 1
ATOM 1715 O O . PHE A 1 219 ? 0.080 -2.898 -22.117 1.00 86.50 219 PHE A O 1
ATOM 1722 N N . PRO A 1 220 ? 1.207 -4.565 -21.113 1.00 88.75 220 PRO A N 1
ATOM 1723 C CA . PRO A 1 220 ? 0.173 -5.546 -21.410 1.00 88.75 220 PRO A CA 1
ATOM 1724 C C . PRO A 1 220 ? -1.123 -5.168 -20.687 1.00 88.75 220 PRO A C 1
ATOM 1726 O O . PRO A 1 220 ? -1.092 -4.887 -19.489 1.00 88.75 220 PRO A O 1
ATOM 1729 N N . SER A 1 221 ? -2.264 -5.204 -21.378 1.00 84.81 221 SER A N 1
ATOM 1730 C CA . SER A 1 221 ? -3.580 -4.953 -20.762 1.00 84.81 221 SER A CA 1
ATOM 1731 C C . SER A 1 221 ? -3.927 -5.976 -19.675 1.00 84.81 221 SER A C 1
ATOM 1733 O O . SER A 1 221 ? -4.704 -5.701 -18.767 1.00 84.81 221 SER A O 1
ATOM 1735 N N . THR A 1 222 ? -3.309 -7.154 -19.737 1.00 87.75 222 THR A N 1
ATOM 1736 C CA . THR A 1 222 ? -3.438 -8.229 -18.752 1.00 87.75 222 THR A CA 1
ATOM 1737 C C . THR A 1 222 ? -2.452 -8.110 -17.591 1.00 87.75 222 THR A C 1
ATOM 1739 O O . THR A 1 222 ? -2.451 -8.974 -16.713 1.00 87.75 222 THR A O 1
ATOM 1742 N N . LEU A 1 223 ? -1.591 -7.084 -17.567 1.00 89.06 223 LEU A N 1
ATOM 1743 C CA . LEU A 1 223 ? -0.566 -6.972 -16.540 1.00 89.06 223 LEU A CA 1
ATOM 1744 C C . LEU A 1 223 ? -1.197 -6.673 -15.181 1.00 89.06 223 LEU A C 1
ATOM 1746 O O . LEU A 1 223 ? -1.783 -5.615 -14.952 1.00 89.06 223 LEU A O 1
ATOM 1750 N N . THR A 1 224 ? -0.995 -7.596 -14.250 1.00 89.94 224 THR A N 1
ATOM 1751 C CA . THR A 1 224 ? -1.325 -7.401 -12.843 1.00 89.94 224 THR A CA 1
ATOM 1752 C C . THR A 1 224 ? -0.070 -7.070 -12.057 1.00 89.94 224 THR A C 1
ATOM 1754 O O . THR A 1 224 ? 0.961 -7.726 -12.220 1.00 89.94 224 THR A O 1
ATOM 1757 N N . VAL A 1 225 ? -0.162 -6.107 -11.147 1.00 85.94 225 VAL A N 1
ATOM 1758 C CA . VAL A 1 225 ? 0.939 -5.720 -10.254 1.00 85.94 225 VAL A CA 1
ATOM 1759 C C . VAL A 1 225 ? 0.431 -5.518 -8.827 1.00 85.94 225 VAL A C 1
ATOM 1761 O O . VAL A 1 225 ? -0.762 -5.263 -8.640 1.00 85.94 225 VAL A O 1
ATOM 1764 N N . PRO A 1 226 ? 1.301 -5.629 -7.807 1.00 84.19 226 PRO A N 1
ATOM 1765 C CA . PRO A 1 226 ? 0.900 -5.391 -6.425 1.00 84.19 226 PRO A CA 1
ATOM 1766 C C . PRO A 1 226 ? 0.386 -3.960 -6.229 1.00 84.19 226 PRO A C 1
ATOM 1768 O O . PRO A 1 226 ? 1.137 -3.006 -6.441 1.00 84.19 226 PRO A O 1
ATOM 1771 N N . GLY A 1 227 ? -0.862 -3.800 -5.792 1.00 86.88 227 GLY A N 1
ATOM 1772 C CA . GLY A 1 227 ? -1.387 -2.496 -5.380 1.00 86.88 227 GLY A CA 1
ATOM 1773 C C . GLY A 1 227 ? -2.718 -2.563 -4.644 1.00 86.88 227 GLY A C 1
ATOM 1774 O O . GLY A 1 227 ? -3.328 -3.625 -4.534 1.00 86.88 227 GLY A O 1
ATOM 1775 N N . LEU A 1 228 ? -3.112 -1.433 -4.046 1.00 87.94 228 LEU A N 1
ATOM 1776 C CA . LEU A 1 228 ? -4.284 -1.387 -3.169 1.00 87.94 228 LEU A CA 1
ATOM 1777 C C . LEU A 1 228 ? -5.558 -1.487 -3.986 1.00 87.94 228 LEU A C 1
ATOM 1779 O O . LEU A 1 228 ? -5.725 -0.789 -4.983 1.00 87.94 228 LEU A O 1
ATOM 1783 N N . THR A 1 229 ? -6.469 -2.306 -3.494 1.00 92.50 229 THR A N 1
ATOM 1784 C CA . THR A 1 229 ? -7.796 -2.524 -4.052 1.00 92.50 229 THR A CA 1
ATOM 1785 C C . THR A 1 229 ? -8.858 -2.016 -3.084 1.00 92.50 229 THR A C 1
ATOM 1787 O O . THR A 1 229 ? -8.599 -1.751 -1.905 1.00 92.50 229 THR A O 1
ATOM 1790 N N . ILE A 1 230 ? -10.100 -1.924 -3.560 1.00 93.19 230 ILE A N 1
ATOM 1791 C CA . ILE A 1 230 ? -11.230 -1.557 -2.700 1.00 93.19 230 ILE A CA 1
ATOM 1792 C C . ILE A 1 230 ? -11.475 -2.575 -1.575 1.00 93.19 230 ILE A C 1
ATOM 1794 O O . ILE A 1 230 ? -11.967 -2.207 -0.510 1.00 93.19 230 ILE A O 1
ATOM 1798 N N . ARG A 1 231 ? -11.081 -3.842 -1.772 1.00 92.50 231 ARG A N 1
ATOM 1799 C CA . ARG A 1 231 ? -11.180 -4.896 -0.754 1.00 92.50 231 ARG A CA 1
ATOM 1800 C C . ARG A 1 231 ? -10.244 -4.622 0.425 1.00 92.50 231 ARG A C 1
ATOM 1802 O O . ARG A 1 231 ? -10.672 -4.744 1.567 1.00 92.50 231 ARG A O 1
ATOM 1809 N N . ASP A 1 232 ? -9.020 -4.165 0.159 1.00 90.62 232 ASP A N 1
ATOM 1810 C CA . ASP A 1 232 ? -8.052 -3.815 1.210 1.00 90.62 232 ASP A CA 1
ATOM 1811 C C . ASP A 1 232 ? -8.556 -2.641 2.065 1.00 90.62 232 ASP A C 1
ATOM 1813 O O . ASP A 1 232 ? -8.480 -2.666 3.294 1.00 90.62 232 ASP A O 1
ATOM 1817 N N . VAL A 1 233 ? -9.129 -1.626 1.407 1.00 91.75 233 VAL A N 1
ATOM 1818 C CA . VAL A 1 233 ? -9.762 -0.469 2.058 1.00 91.75 233 VAL A CA 1
ATOM 1819 C C . VAL A 1 233 ? -10.932 -0.908 2.931 1.00 91.75 233 VAL A C 1
ATOM 1821 O O . VAL A 1 233 ? -11.014 -0.525 4.099 1.00 91.75 233 VAL A O 1
ATOM 1824 N N . ARG A 1 234 ? -11.826 -1.735 2.377 1.00 94.06 234 ARG A N 1
ATOM 1825 C CA . ARG A 1 234 ? -12.989 -2.267 3.090 1.00 94.06 234 ARG A CA 1
ATOM 1826 C C . ARG A 1 234 ? -12.567 -3.022 4.345 1.00 94.06 234 ARG A C 1
ATOM 1828 O O . ARG A 1 234 ? -13.084 -2.738 5.423 1.00 94.06 234 ARG A O 1
ATOM 1835 N N . PHE A 1 235 ? -11.609 -3.934 4.211 1.00 93.19 235 PHE A N 1
ATOM 1836 C CA . PHE A 1 235 ? -11.073 -4.710 5.322 1.00 93.19 235 PHE A CA 1
ATOM 1837 C C . PHE A 1 235 ? -10.505 -3.798 6.418 1.00 93.19 235 PHE A C 1
ATOM 1839 O O . PHE A 1 235 ? -10.915 -3.900 7.573 1.00 93.19 235 PHE A O 1
ATOM 1846 N N . ALA A 1 236 ? -9.651 -2.834 6.060 1.00 92.25 236 ALA A N 1
ATOM 1847 C CA . ALA A 1 236 ? -9.081 -1.882 7.015 1.00 92.25 236 ALA A CA 1
ATOM 1848 C C . ALA A 1 236 ? -10.156 -1.085 7.785 1.00 92.25 236 ALA A C 1
ATOM 1850 O O . ALA A 1 236 ? -10.019 -0.857 8.990 1.00 92.25 236 ALA A O 1
ATOM 1851 N N . MET A 1 237 ? -11.237 -0.689 7.103 1.00 93.62 237 MET A N 1
ATOM 1852 C CA . MET A 1 237 ? -12.375 0.010 7.707 1.00 93.62 237 MET A CA 1
ATOM 1853 C C . MET A 1 237 ? -13.198 -0.877 8.643 1.00 93.62 237 MET A C 1
ATOM 1855 O O . MET A 1 237 ? -13.643 -0.404 9.687 1.00 93.62 237 MET A O 1
ATOM 1859 N N . LEU A 1 238 ? -13.409 -2.146 8.287 1.00 95.00 238 LEU A N 1
ATOM 1860 C CA . LEU A 1 238 ? -14.135 -3.107 9.121 1.00 95.00 238 LEU A CA 1
ATOM 1861 C C . LEU A 1 238 ? -13.362 -3.425 10.404 1.00 95.00 238 LEU A C 1
ATOM 1863 O O . LEU A 1 238 ? -13.937 -3.368 11.489 1.00 95.00 238 LEU A O 1
ATOM 1867 N N . VAL A 1 239 ? -12.055 -3.669 10.290 1.00 93.81 239 VAL A N 1
ATOM 1868 C CA . VAL A 1 239 ? -11.161 -3.902 11.435 1.00 93.81 239 VAL A CA 1
ATOM 1869 C C . VAL A 1 239 ? -11.199 -2.723 12.409 1.00 93.81 239 VAL A C 1
ATOM 1871 O O . VAL A 1 239 ? -11.357 -2.897 13.617 1.00 93.81 239 VAL A O 1
ATOM 1874 N N . ASP A 1 240 ? -11.111 -1.500 11.892 1.00 93.25 240 ASP A N 1
ATOM 1875 C CA . ASP A 1 240 ? -11.200 -0.305 12.726 1.00 93.25 240 ASP A CA 1
ATOM 1876 C C . ASP A 1 240 ? -12.589 -0.087 13.337 1.00 93.25 240 ASP A C 1
ATOM 1878 O O . ASP A 1 240 ? -12.694 0.340 14.487 1.00 93.25 240 ASP A O 1
ATOM 1882 N N . LYS A 1 241 ? -13.661 -0.399 12.602 1.00 94.81 241 LYS A N 1
ATOM 1883 C CA . LYS A 1 241 ? -15.018 -0.348 13.148 1.00 94.81 241 LYS A CA 1
ATOM 1884 C C . LYS A 1 241 ? -15.147 -1.270 14.364 1.00 94.81 241 LYS A C 1
ATOM 1886 O O . LYS A 1 241 ? -15.612 -0.806 15.401 1.00 94.81 241 LYS A O 1
ATOM 1891 N N . ILE A 1 242 ? -14.666 -2.513 14.271 1.00 96.19 242 ILE A N 1
ATOM 1892 C CA . ILE A 1 242 ? -14.635 -3.463 15.397 1.00 96.19 242 ILE A CA 1
ATOM 1893 C C . ILE A 1 242 ? -13.846 -2.875 16.567 1.00 96.19 242 ILE A C 1
ATOM 1895 O O . ILE A 1 242 ? -14.342 -2.830 17.690 1.00 96.19 242 ILE A O 1
ATOM 1899 N N . PHE A 1 243 ? -12.640 -2.357 16.312 1.00 95.50 243 PHE A N 1
ATOM 1900 C CA . PHE A 1 243 ? -11.812 -1.770 17.366 1.00 95.50 243 PHE A CA 1
ATOM 1901 C C . PHE A 1 243 ? -12.526 -0.618 18.086 1.00 95.50 243 PHE A C 1
ATOM 1903 O O . PHE A 1 243 ? -12.543 -0.549 19.317 1.00 95.50 243 PHE A O 1
ATOM 1910 N N . ARG A 1 244 ? -13.153 0.290 17.335 1.00 93.56 244 ARG A N 1
ATOM 1911 C CA . ARG A 1 244 ? -13.872 1.429 17.911 1.00 93.56 244 ARG A CA 1
ATOM 1912 C C . ARG A 1 244 ? -15.113 1.005 18.680 1.00 93.56 244 ARG A C 1
ATOM 1914 O O . ARG A 1 244 ? -15.324 1.495 19.789 1.00 93.56 244 ARG A O 1
ATOM 1921 N N . ASP A 1 245 ? -15.928 0.137 18.095 1.00 95.81 245 ASP A N 1
ATOM 1922 C CA . ASP A 1 245 ? -17.222 -0.233 18.655 1.00 95.81 245 ASP A CA 1
ATOM 1923 C C . ASP A 1 245 ? -17.080 -1.162 19.862 1.00 95.81 245 ASP A C 1
ATOM 1925 O O . ASP A 1 245 ? -17.780 -0.966 20.854 1.00 95.81 245 ASP A O 1
ATOM 1929 N N . GLU A 1 246 ? -16.150 -2.115 19.816 1.00 96.75 246 GLU A N 1
ATOM 1930 C CA . GLU A 1 246 ? -16.026 -3.148 20.846 1.00 96.75 246 GLU A CA 1
ATOM 1931 C C . GLU A 1 246 ? -14.929 -2.851 21.869 1.00 96.75 246 GLU A C 1
ATOM 1933 O O . GLU A 1 246 ? -15.106 -3.174 23.041 1.00 96.75 246 GLU A O 1
ATOM 1938 N N . TYR A 1 247 ? -13.818 -2.217 21.474 1.00 95.88 247 TYR A N 1
ATOM 1939 C CA . TYR A 1 247 ? -12.656 -2.044 22.357 1.00 95.88 247 TYR A CA 1
ATOM 1940 C C . TYR A 1 247 ? -12.527 -0.623 22.901 1.00 95.88 247 TYR A C 1
ATOM 1942 O O . TYR A 1 247 ? -12.318 -0.452 24.102 1.00 95.88 247 TYR A O 1
ATOM 1950 N N . LEU A 1 248 ? -12.678 0.416 22.074 1.00 94.69 248 LEU A N 1
ATOM 1951 C CA . LEU A 1 248 ? -12.588 1.794 22.575 1.00 94.69 248 LEU A CA 1
ATOM 1952 C C . LEU A 1 248 ? -13.781 2.173 23.460 1.00 94.69 248 LEU A C 1
ATOM 1954 O O . LEU A 1 248 ? -13.578 2.786 24.506 1.00 94.69 248 LEU A O 1
ATOM 1958 N N . LYS A 1 249 ? -15.015 1.809 23.078 1.00 94.94 249 LYS A N 1
ATOM 1959 C CA . LYS A 1 249 ? -16.223 2.142 23.863 1.00 94.94 249 LYS A CA 1
ATOM 1960 C C . LYS A 1 249 ? -16.257 1.463 25.232 1.00 94.94 249 LYS A C 1
ATOM 1962 O O . LYS A 1 249 ? -16.763 2.044 26.183 1.00 94.94 249 LYS A O 1
ATOM 1967 N N . THR A 1 250 ? -15.707 0.255 25.334 1.00 96.31 250 THR A N 1
ATOM 1968 C CA . THR A 1 250 ? -15.658 -0.536 26.576 1.00 96.31 250 THR A CA 1
ATOM 1969 C C . THR A 1 250 ? -14.416 -0.252 27.419 1.00 96.31 250 THR A C 1
ATOM 1971 O O . THR A 1 250 ? -14.231 -0.858 28.471 1.00 96.31 250 THR A O 1
ATOM 1974 N N . GLY A 1 251 ? -13.532 0.638 26.956 1.00 94.75 251 GLY A N 1
ATOM 1975 C CA . GLY A 1 251 ? -12.277 0.955 27.632 1.00 94.75 251 GLY A CA 1
ATOM 1976 C C . GLY A 1 251 ? -11.210 -0.143 27.552 1.00 94.75 251 GLY A C 1
ATOM 1977 O O . GLY A 1 251 ? -10.194 -0.028 28.229 1.00 94.75 251 GLY A O 1
ATOM 1978 N N . ARG A 1 252 ? -11.396 -1.193 26.743 1.00 95.50 252 ARG A N 1
ATOM 1979 C CA . ARG A 1 252 ? -10.405 -2.270 26.534 1.00 95.50 252 ARG A CA 1
ATOM 1980 C C . ARG A 1 252 ? -9.273 -1.859 25.586 1.00 95.50 252 ARG A C 1
ATOM 1982 O O . ARG A 1 252 ? -8.143 -2.333 25.710 1.00 95.50 252 ARG A O 1
ATOM 1989 N N . GLY A 1 253 ? -9.578 -0.971 24.644 1.00 94.12 253 GLY A N 1
ATOM 1990 C CA . GLY A 1 253 ? -8.639 -0.371 23.700 1.00 94.12 253 GLY A CA 1
ATOM 1991 C C . GLY A 1 253 ? -8.196 1.025 24.134 1.00 94.12 253 GLY A C 1
ATOM 1992 O O . GLY A 1 253 ? -8.912 1.739 24.837 1.00 94.12 253 GLY A O 1
ATOM 1993 N N . LEU A 1 254 ? -7.021 1.436 23.667 1.00 93.50 254 LEU A N 1
ATOM 1994 C CA . LEU A 1 254 ? -6.468 2.769 23.878 1.00 93.50 254 LEU A CA 1
ATOM 1995 C C . LEU A 1 254 ? -6.426 3.533 22.551 1.00 93.50 254 LEU A C 1
ATOM 1997 O O . LEU A 1 254 ? -6.100 2.982 21.497 1.00 93.50 254 LEU A O 1
ATOM 2001 N N . LYS A 1 255 ? -6.759 4.829 22.593 1.00 90.88 255 LYS A N 1
ATOM 2002 C CA . LYS A 1 255 ? -6.654 5.696 21.414 1.00 90.88 255 LYS A CA 1
ATOM 2003 C C . LYS A 1 255 ? -5.181 5.846 21.045 1.00 90.88 255 LYS A C 1
ATOM 2005 O O . LYS A 1 255 ? -4.393 6.373 21.827 1.00 90.88 255 LYS A O 1
ATOM 2010 N N . SER A 1 256 ? -4.826 5.408 19.842 1.00 83.62 256 SER A N 1
ATOM 2011 C CA . SER A 1 256 ? -3.484 5.624 19.310 1.00 83.62 256 SER A CA 1
ATOM 2012 C C . SER A 1 256 ? -3.203 7.123 19.188 1.00 83.62 256 SER A C 1
ATOM 2014 O O . SER A 1 256 ? -4.068 7.897 18.764 1.00 83.62 256 SER A O 1
ATOM 2016 N N . LYS A 1 257 ? -1.983 7.537 19.546 1.00 79.44 257 LYS A N 1
ATOM 2017 C CA . LYS A 1 257 ? -1.496 8.887 19.255 1.00 79.44 257 LYS A CA 1
ATOM 2018 C C . LYS A 1 257 ? -1.338 8.994 17.743 1.00 79.44 257 LYS A C 1
ATOM 2020 O O . LYS A 1 257 ? -0.371 8.492 17.174 1.00 79.44 257 LYS A O 1
ATOM 2025 N N . GLN A 1 258 ? -2.325 9.610 17.103 1.00 70.50 258 GLN A N 1
ATOM 2026 C CA . GLN A 1 258 ? -2.283 9.914 15.680 1.00 70.50 258 GLN A CA 1
ATOM 2027 C C . GLN A 1 258 ? -1.010 10.724 15.371 1.00 70.50 258 GLN A C 1
ATOM 2029 O O . GLN A 1 258 ? -0.680 11.641 16.132 1.00 70.50 258 GLN A O 1
ATOM 2034 N N . PRO A 1 259 ? -0.273 10.404 14.293 1.00 67.38 259 PRO A N 1
ATOM 2035 C CA . PRO A 1 259 ? 0.839 11.238 13.862 1.00 67.38 259 PRO A CA 1
ATOM 2036 C C . PRO A 1 259 ? 0.314 12.648 13.557 1.00 67.38 259 PRO A C 1
ATOM 2038 O O . PRO A 1 259 ? -0.560 12.828 12.715 1.00 67.38 259 PRO A O 1
ATOM 2041 N N . THR A 1 260 ? 0.835 13.645 14.272 1.00 60.97 260 THR A N 1
ATOM 2042 C CA . THR A 1 260 ? 0.320 15.027 14.304 1.00 60.97 260 THR A CA 1
ATOM 2043 C C . THR A 1 260 ? 0.555 15.820 13.024 1.00 60.97 260 THR A C 1
ATOM 2045 O O . THR A 1 260 ? -0.021 16.888 12.856 1.00 60.97 260 THR A O 1
ATOM 2048 N N . SER A 1 261 ? 1.395 15.338 12.112 1.00 59.66 261 SER A N 1
ATOM 2049 C CA . SER A 1 261 ? 1.652 16.033 10.857 1.00 59.66 261 SER A CA 1
ATOM 2050 C C . SER A 1 261 ? 2.275 15.090 9.845 1.00 59.66 261 SER A C 1
ATOM 2052 O O . SER A 1 261 ? 3.397 14.625 10.030 1.00 59.66 261 SER A O 1
ATOM 2054 N N . LEU A 1 262 ? 1.542 14.820 8.770 1.00 60.09 262 LEU A N 1
ATOM 2055 C CA . LEU A 1 262 ? 2.103 14.346 7.514 1.00 60.09 262 LEU A CA 1
ATOM 2056 C C . LEU A 1 262 ? 1.227 14.917 6.409 1.00 60.09 262 LEU A C 1
ATOM 2058 O O . LEU A 1 262 ? 0.123 14.435 6.155 1.00 60.09 262 LEU A O 1
ATOM 2062 N N . GLU A 1 263 ? 1.725 15.986 5.792 1.00 74.69 263 GLU A N 1
ATOM 2063 C CA . GLU A 1 263 ? 1.191 16.492 4.538 1.00 74.69 263 GLU A CA 1
ATOM 2064 C C . GLU A 1 263 ? 1.125 15.315 3.559 1.00 74.69 263 GLU A C 1
ATOM 2066 O O . GLU A 1 263 ? 2.119 14.637 3.279 1.00 74.69 263 GLU A O 1
ATOM 2071 N N . TYR A 1 264 ? -0.094 14.967 3.164 1.00 73.12 264 TYR A N 1
ATOM 2072 C CA . TYR A 1 264 ? -0.341 13.725 2.459 1.00 73.12 264 TYR A CA 1
ATOM 2073 C C . TYR A 1 264 ? -0.037 13.939 0.969 1.00 73.12 264 TYR A C 1
ATOM 2075 O O . TYR A 1 264 ? -0.615 14.847 0.367 1.00 73.12 264 TYR A O 1
ATOM 2083 N N . PRO A 1 265 ? 0.828 13.119 0.343 1.00 82.31 265 PRO A N 1
ATOM 2084 C CA . PRO A 1 265 ? 1.089 13.235 -1.087 1.00 82.31 265 PRO A CA 1
ATOM 2085 C C . PRO A 1 265 ? -0.184 12.951 -1.886 1.00 82.31 265 PRO A C 1
ATOM 2087 O O . PRO A 1 265 ? -0.847 11.954 -1.623 1.00 82.31 265 PRO A O 1
ATOM 2090 N N . SER A 1 266 ? -0.508 13.767 -2.890 1.00 88.44 266 SER A N 1
ATOM 2091 C CA . SER A 1 266 ? -1.699 13.547 -3.727 1.00 88.44 266 SER A CA 1
ATOM 2092 C C . SER A 1 266 ? -1.791 12.112 -4.269 1.00 88.44 266 SER A C 1
ATOM 2094 O O . SER A 1 266 ? -0.764 11.447 -4.455 1.00 88.44 266 SER A O 1
ATOM 2096 N N . ALA A 1 267 ? -3.005 11.642 -4.584 1.00 87.62 267 ALA A N 1
ATOM 2097 C CA . ALA A 1 267 ? -3.213 10.336 -5.217 1.00 87.62 267 ALA A CA 1
ATOM 2098 C C . ALA A 1 267 ? -2.277 10.111 -6.419 1.00 87.62 267 ALA A C 1
ATOM 2100 O O . ALA A 1 267 ? -1.629 9.070 -6.530 1.00 87.62 267 ALA A O 1
ATOM 2101 N N . GLN A 1 268 ? -2.114 11.143 -7.252 1.00 90.50 268 GLN A N 1
ATOM 2102 C CA . GLN A 1 268 ? -1.202 11.146 -8.397 1.00 90.50 268 GLN A CA 1
ATOM 2103 C C . GLN A 1 268 ? 0.258 10.943 -7.986 1.00 90.50 268 GLN A C 1
ATOM 2105 O O . GLN A 1 268 ? 0.972 10.159 -8.612 1.00 90.50 268 GLN A O 1
ATOM 2110 N N . HIS A 1 269 ? 0.720 11.634 -6.939 1.00 88.69 269 HIS A N 1
ATOM 2111 C CA . HIS A 1 269 ? 2.085 11.490 -6.440 1.00 88.69 269 HIS A CA 1
ATOM 2112 C C . HIS A 1 269 ? 2.324 10.087 -5.874 1.00 88.69 269 HIS A C 1
ATOM 2114 O O . HIS A 1 269 ? 3.370 9.489 -6.133 1.00 88.69 269 HIS A O 1
ATOM 2120 N N . MET A 1 270 ? 1.354 9.532 -5.144 1.00 84.81 270 MET A N 1
ATOM 2121 C CA . MET A 1 270 ? 1.444 8.163 -4.641 1.00 84.81 270 MET A CA 1
ATOM 2122 C C . MET A 1 270 ? 1.520 7.146 -5.778 1.00 84.81 270 MET A C 1
ATOM 2124 O O . MET A 1 270 ? 2.449 6.340 -5.795 1.00 84.81 270 MET A O 1
ATOM 2128 N N . ALA A 1 271 ? 0.602 7.217 -6.744 1.00 87.19 271 ALA A N 1
ATOM 2129 C CA . ALA A 1 271 ? 0.593 6.345 -7.914 1.00 87.19 271 ALA A CA 1
ATOM 2130 C C . ALA A 1 271 ? 1.897 6.465 -8.727 1.00 87.19 271 ALA A C 1
ATOM 2132 O O . ALA A 1 271 ? 2.543 5.465 -9.036 1.00 87.19 271 ALA A O 1
ATOM 2133 N N . SER A 1 272 ? 2.364 7.693 -8.975 1.00 88.06 272 SER A N 1
ATOM 2134 C CA . SER A 1 272 ? 3.627 7.959 -9.681 1.00 88.06 272 SER A CA 1
ATOM 2135 C C . SER A 1 272 ? 4.841 7.367 -8.960 1.00 88.06 272 SER A C 1
ATOM 2137 O O . SER A 1 272 ? 5.761 6.846 -9.596 1.00 88.06 272 SER A O 1
ATOM 2139 N N . ASN A 1 273 ? 4.869 7.429 -7.625 1.00 86.56 273 ASN A N 1
ATOM 2140 C CA . ASN A 1 273 ? 5.962 6.861 -6.840 1.00 86.56 273 ASN A CA 1
ATOM 2141 C C . ASN A 1 273 ? 6.063 5.342 -6.987 1.00 86.56 273 ASN A C 1
ATOM 2143 O O . ASN A 1 273 ? 7.171 4.811 -6.899 1.00 86.56 273 ASN A O 1
ATOM 2147 N N . ILE A 1 274 ? 4.959 4.651 -7.280 1.00 84.25 274 ILE A N 1
ATOM 2148 C CA . ILE A 1 274 ? 4.989 3.213 -7.560 1.00 84.25 274 ILE A CA 1
ATOM 2149 C C . ILE A 1 274 ? 5.804 2.929 -8.800 1.00 84.25 274 ILE A C 1
ATOM 2151 O O . ILE A 1 274 ? 6.754 2.153 -8.740 1.00 84.25 274 ILE A O 1
ATOM 2155 N N . PHE A 1 275 ? 5.471 3.585 -9.910 1.00 87.12 275 PHE A N 1
ATOM 2156 C CA . PHE A 1 275 ? 6.194 3.392 -11.160 1.00 87.12 275 PHE A CA 1
ATOM 2157 C C . PHE A 1 275 ? 7.676 3.735 -11.000 1.00 87.12 275 PHE A C 1
ATOM 2159 O O . PHE A 1 275 ? 8.543 3.068 -11.552 1.00 87.12 275 PHE A O 1
ATOM 2166 N N . ARG A 1 276 ? 8.004 4.729 -10.171 1.00 86.69 276 ARG A N 1
ATOM 2167 C CA . ARG A 1 276 ? 9.400 5.109 -9.913 1.00 86.69 276 ARG A CA 1
ATOM 2168 C C . ARG A 1 276 ? 10.190 4.076 -9.103 1.00 86.69 276 ARG A C 1
ATOM 2170 O O . ARG A 1 276 ? 11.409 4.005 -9.270 1.00 86.69 276 ARG A O 1
ATOM 2177 N N . GLN A 1 277 ? 9.540 3.336 -8.203 1.00 84.81 277 GLN A N 1
ATOM 2178 C CA . GLN A 1 277 ? 10.219 2.436 -7.260 1.00 84.81 277 GLN A CA 1
ATOM 2179 C C . GLN A 1 277 ? 10.087 0.951 -7.617 1.00 84.81 277 GLN A C 1
ATOM 2181 O O . GLN A 1 277 ? 11.040 0.202 -7.413 1.00 84.81 277 GLN A O 1
ATOM 2186 N N . GLY A 1 278 ? 8.933 0.531 -8.135 1.00 83.38 278 GLY A N 1
ATOM 2187 C CA . GLY A 1 278 ? 8.613 -0.869 -8.424 1.00 83.38 278 GLY A CA 1
ATOM 2188 C C . GLY A 1 278 ? 8.815 -1.303 -9.871 1.00 83.38 278 GLY A C 1
ATOM 2189 O O . GLY A 1 278 ? 8.741 -2.495 -10.153 1.00 83.38 278 GLY A O 1
ATOM 2190 N N . PHE A 1 279 ? 9.087 -0.370 -10.785 1.00 90.31 279 PHE A N 1
ATOM 2191 C CA . PHE A 1 279 ? 9.226 -0.676 -12.205 1.00 90.31 279 PHE A CA 1
ATOM 2192 C C . PHE A 1 279 ? 10.643 -0.410 -12.708 1.00 90.31 279 PHE A C 1
ATOM 2194 O O . PHE A 1 279 ? 11.411 0.389 -12.161 1.00 90.31 279 PHE A O 1
ATOM 2201 N N . CYS A 1 280 ? 11.000 -1.114 -13.777 1.00 91.94 280 CYS A N 1
ATOM 2202 C CA . CYS A 1 280 ? 12.270 -0.970 -14.454 1.00 91.94 280 CYS A CA 1
ATOM 2203 C C . CYS A 1 280 ? 12.446 0.471 -14.948 1.00 91.94 280 CYS A C 1
ATOM 2205 O O . CYS A 1 280 ? 11.637 0.986 -15.711 1.00 91.94 280 CYS A O 1
ATOM 2207 N N . LYS A 1 281 ? 13.560 1.111 -14.584 1.00 92.50 281 LYS A N 1
ATOM 2208 C CA . LYS A 1 281 ? 13.874 2.484 -15.019 1.00 92.50 281 LYS A CA 1
ATOM 2209 C C . LYS A 1 281 ? 14.171 2.619 -16.516 1.00 92.50 281 LYS A C 1
ATOM 2211 O O . LYS A 1 281 ? 14.254 3.740 -16.997 1.00 92.50 281 LYS A O 1
ATOM 2216 N N . CYS A 1 282 ? 14.383 1.506 -17.217 1.00 94.62 282 CYS A N 1
ATOM 2217 C CA . CYS A 1 282 ? 14.624 1.488 -18.656 1.00 94.62 282 CYS A CA 1
ATOM 2218 C C . CYS A 1 282 ? 13.308 1.347 -19.425 1.00 94.62 282 CYS A C 1
ATOM 2220 O O . CYS A 1 282 ? 12.903 2.270 -20.117 1.00 94.62 282 CYS A O 1
ATOM 2222 N N . CYS A 1 283 ? 12.639 0.200 -19.294 1.00 93.56 283 CYS A N 1
ATOM 2223 C CA . CYS A 1 283 ? 11.430 -0.122 -20.055 1.00 93.56 283 CYS A CA 1
ATOM 2224 C C . CYS A 1 283 ? 10.128 0.189 -19.316 1.00 93.56 283 CYS A C 1
ATOM 2226 O O . CYS A 1 283 ? 9.078 0.147 -19.927 1.00 93.56 283 CYS A O 1
ATOM 2228 N N . GLY A 1 284 ? 10.133 0.480 -18.014 1.00 90.94 284 GLY A N 1
ATOM 2229 C CA . GLY A 1 284 ? 8.906 0.767 -17.265 1.00 90.94 284 GLY A CA 1
ATOM 2230 C C . GLY A 1 284 ? 7.990 -0.438 -17.017 1.00 90.94 284 GLY A C 1
ATOM 2231 O O . GLY A 1 284 ? 6.824 -0.218 -16.711 1.00 90.94 284 GLY A O 1
ATOM 2232 N N . LEU A 1 285 ? 8.486 -1.677 -17.139 1.00 91.81 285 LEU A N 1
ATOM 2233 C CA . LEU A 1 285 ? 7.787 -2.923 -16.772 1.00 91.81 285 LEU A CA 1
ATOM 2234 C C . LEU A 1 285 ? 8.222 -3.433 -15.376 1.00 91.81 285 LEU A C 1
ATOM 2236 O O . LEU A 1 285 ? 9.284 -3.028 -14.894 1.00 91.81 285 LEU A O 1
ATOM 2240 N N . PRO A 1 286 ? 7.427 -4.281 -14.689 1.00 90.00 286 PRO A N 1
ATOM 2241 C CA . PRO A 1 286 ? 7.657 -4.671 -13.293 1.00 90.00 286 PRO A CA 1
ATOM 2242 C C . PRO A 1 286 ? 8.725 -5.768 -13.165 1.00 90.00 286 PRO A C 1
ATOM 2244 O O . PRO A 1 286 ? 8.449 -6.903 -12.791 1.00 90.00 286 PRO A O 1
ATOM 2247 N N . HIS A 1 287 ? 9.969 -5.425 -13.479 1.00 88.38 287 HIS A N 1
ATOM 2248 C CA . HIS A 1 287 ? 11.132 -6.281 -13.265 1.00 88.38 287 HIS A CA 1
ATOM 2249 C C . HIS A 1 287 ? 12.344 -5.425 -12.876 1.00 88.38 287 HIS A C 1
ATOM 2251 O O . HIS A 1 287 ? 12.388 -4.215 -13.140 1.00 88.38 287 HIS A O 1
ATOM 2257 N N . PRO A 1 288 ? 13.359 -6.006 -12.221 1.00 90.00 288 PRO A N 1
ATOM 2258 C CA . PRO A 1 288 ? 14.542 -5.255 -11.853 1.00 90.00 288 PRO A CA 1
ATOM 2259 C C . PRO A 1 288 ? 15.375 -4.890 -13.092 1.00 90.00 288 PRO A C 1
ATOM 2261 O O . PRO A 1 288 ? 15.424 -5.603 -14.092 1.00 90.00 288 PRO A O 1
ATOM 2264 N N . LEU A 1 289 ? 16.101 -3.771 -12.999 1.00 92.19 289 LEU A N 1
ATOM 2265 C CA . LEU A 1 289 ? 16.847 -3.206 -14.130 1.00 92.19 289 LEU A CA 1
ATOM 2266 C C . LEU A 1 289 ? 17.877 -4.175 -14.736 1.00 92.19 289 LEU A C 1
ATOM 2268 O O . LEU A 1 289 ? 18.026 -4.217 -15.947 1.00 92.19 289 LEU A O 1
ATOM 2272 N N . HIS A 1 290 ? 18.578 -4.963 -13.920 1.00 91.75 290 HIS A N 1
ATOM 2273 C CA . HIS A 1 290 ? 19.585 -5.921 -14.401 1.00 91.75 290 HIS A CA 1
ATOM 2274 C C . HIS A 1 290 ? 19.014 -7.105 -15.207 1.00 91.75 290 HIS A C 1
ATOM 2276 O O . HIS A 1 290 ? 19.772 -7.776 -15.905 1.00 91.75 290 HIS A O 1
ATOM 2282 N N . GLU A 1 291 ? 17.700 -7.330 -15.147 1.00 94.00 291 GLU A N 1
ATOM 2283 C CA . GLU A 1 291 ? 16.968 -8.313 -15.962 1.00 94.00 291 GLU A CA 1
ATOM 2284 C C . GLU A 1 291 ? 16.366 -7.664 -17.224 1.00 94.00 291 GLU A C 1
ATOM 2286 O O . GLU A 1 291 ? 15.752 -8.333 -18.039 1.00 94.00 291 GLU A O 1
ATOM 2291 N N . CYS A 1 292 ? 16.535 -6.350 -17.416 1.00 94.75 292 CYS A N 1
ATOM 2292 C CA . CYS A 1 292 ? 15.987 -5.633 -18.565 1.00 94.75 292 CYS A CA 1
ATOM 2293 C C . CYS A 1 292 ? 16.848 -5.817 -19.815 1.00 94.75 292 CYS A C 1
ATOM 2295 O O . CYS A 1 292 ? 17.920 -5.212 -19.890 1.00 94.75 292 CYS A O 1
ATOM 2297 N N . ASP A 1 293 ? 16.369 -6.544 -20.821 1.00 95.25 293 ASP A N 1
ATOM 2298 C CA . ASP A 1 293 ? 17.110 -6.732 -22.079 1.00 95.25 293 ASP A CA 1
ATOM 2299 C C . ASP A 1 293 ? 17.261 -5.434 -22.876 1.00 95.25 293 ASP A C 1
ATOM 2301 O O . ASP A 1 293 ? 18.355 -5.107 -23.336 1.00 95.25 293 ASP A O 1
ATOM 2305 N N . LYS A 1 294 ? 16.201 -4.618 -22.908 1.00 95.50 294 LYS A N 1
ATOM 2306 C CA . LYS A 1 294 ? 16.175 -3.315 -23.594 1.00 95.50 294 LYS A CA 1
ATOM 2307 C C . LYS A 1 294 ? 17.205 -2.313 -23.063 1.00 95.50 294 LYS A C 1
ATOM 2309 O O . LYS A 1 294 ? 17.517 -1.337 -23.730 1.00 95.50 294 LYS A O 1
ATOM 2314 N N . ARG A 1 295 ? 17.782 -2.528 -21.876 1.00 95.56 295 ARG A N 1
ATOM 2315 C CA . ARG A 1 295 ? 18.724 -1.562 -21.279 1.00 95.56 295 ARG A CA 1
ATOM 2316 C C . ARG A 1 295 ? 20.025 -1.411 -22.067 1.00 95.56 295 ARG A C 1
ATOM 2318 O O . ARG A 1 295 ? 20.731 -0.430 -21.857 1.00 95.56 295 ARG A O 1
ATOM 2325 N N . LYS A 1 296 ? 20.356 -2.402 -22.905 1.00 94.31 296 LYS A N 1
ATOM 2326 C CA . LYS A 1 296 ? 21.524 -2.371 -23.792 1.00 94.31 296 LYS A CA 1
ATOM 2327 C C . LYS A 1 296 ? 21.340 -1.341 -24.904 1.00 94.31 296 LYS A C 1
ATOM 2329 O O . LYS A 1 296 ? 22.280 -0.621 -25.212 1.00 94.31 296 LYS A O 1
ATOM 2334 N N . ASP A 1 297 ? 20.123 -1.257 -25.432 1.00 96.31 297 ASP A N 1
ATOM 2335 C CA . ASP A 1 297 ? 19.765 -0.370 -26.542 1.00 96.31 297 ASP A CA 1
ATOM 2336 C C . ASP A 1 297 ? 19.432 1.047 -26.048 1.00 96.31 297 ASP A C 1
ATOM 2338 O O . ASP A 1 297 ? 19.587 2.025 -26.773 1.00 96.31 297 ASP A O 1
ATOM 2342 N N . TYR A 1 298 ? 19.015 1.164 -24.783 1.00 95.56 298 TYR A N 1
ATOM 2343 C CA . TYR A 1 298 ? 18.579 2.415 -24.169 1.00 95.56 298 TYR A CA 1
ATOM 2344 C C . TYR A 1 298 ? 19.458 2.787 -22.963 1.00 95.56 298 TYR A C 1
ATOM 2346 O O . TYR A 1 298 ? 19.160 2.367 -21.837 1.00 95.56 298 TYR A O 1
ATOM 2354 N N . PRO A 1 299 ? 20.541 3.570 -23.151 1.00 93.25 299 PRO A N 1
ATOM 2355 C CA . PRO A 1 299 ? 21.364 4.053 -22.044 1.00 93.25 299 PRO A CA 1
ATOM 2356 C C . PRO A 1 299 ? 20.585 5.031 -21.142 1.00 93.25 299 PRO A C 1
ATOM 2358 O O . PRO A 1 299 ? 19.594 5.631 -21.571 1.00 93.25 299 PRO A O 1
ATOM 2361 N N . PRO A 1 300 ? 20.999 5.216 -19.873 1.00 94.75 300 PRO A N 1
ATOM 2362 C CA . PRO A 1 300 ? 20.340 6.167 -18.984 1.00 94.75 300 PRO A CA 1
ATOM 2363 C C . PRO A 1 300 ? 20.517 7.612 -19.472 1.00 94.75 300 PRO A C 1
ATOM 2365 O O . PRO A 1 300 ? 21.559 7.971 -20.008 1.00 94.75 300 PRO A O 1
ATOM 2368 N N . VAL A 1 301 ? 19.527 8.467 -19.190 1.00 92.44 301 VAL A N 1
ATOM 2369 C CA . VAL A 1 301 ? 19.557 9.906 -19.537 1.00 92.44 301 VAL A CA 1
ATOM 2370 C C . VAL A 1 301 ? 20.722 10.648 -18.861 1.00 92.44 301 VAL A C 1
ATOM 2372 O O . VAL A 1 301 ? 21.236 11.624 -19.395 1.00 92.44 301 VAL A O 1
ATOM 2375 N N . GLY A 1 302 ? 21.140 10.198 -17.675 1.00 92.62 302 GLY A N 1
ATOM 2376 C CA . GLY A 1 302 ? 22.248 10.785 -16.923 1.00 92.62 302 GLY A CA 1
ATOM 2377 C C . GLY A 1 302 ? 23.474 9.878 -16.874 1.00 92.62 302 GLY A C 1
ATOM 2378 O O . GLY A 1 302 ? 23.367 8.656 -16.975 1.00 92.62 302 GLY A O 1
ATOM 2379 N N . GLN A 1 303 ? 24.636 10.483 -16.633 1.00 97.12 303 GLN A N 1
ATOM 2380 C CA . GLN A 1 303 ? 25.889 9.760 -16.431 1.00 97.12 303 GLN A CA 1
ATOM 2381 C C . GLN A 1 303 ? 25.845 8.849 -15.193 1.00 97.12 303 GLN A C 1
ATOM 2383 O O . GLN A 1 303 ? 25.177 9.121 -14.189 1.00 97.12 303 GLN A O 1
ATOM 2388 N N . CYS A 1 304 ? 26.601 7.754 -15.252 1.00 96.38 304 CYS A N 1
ATOM 2389 C CA . CYS A 1 304 ? 26.764 6.813 -14.158 1.00 96.38 304 CYS A CA 1
ATOM 2390 C C . CYS A 1 304 ? 27.349 7.523 -12.934 1.00 96.38 304 CYS A C 1
ATOM 2392 O O . CYS A 1 304 ? 28.476 8.011 -12.967 1.00 96.38 304 CYS A O 1
ATOM 2394 N N . LYS A 1 305 ? 26.622 7.501 -11.812 1.00 95.44 305 LYS A N 1
ATOM 2395 C CA . LYS A 1 305 ? 27.041 8.153 -10.556 1.00 95.44 305 LYS A CA 1
ATOM 2396 C C . LYS A 1 305 ? 28.340 7.600 -9.949 1.00 95.44 305 LYS A C 1
ATOM 2398 O O . LYS A 1 305 ? 28.844 8.186 -9.002 1.00 95.44 305 LYS A O 1
ATOM 2403 N N . VAL A 1 306 ? 28.843 6.464 -10.439 1.00 96.00 306 VAL A N 1
ATOM 2404 C CA . VAL A 1 306 ? 30.055 5.810 -9.917 1.00 96.00 306 VAL A CA 1
ATOM 2405 C C . VAL A 1 306 ? 31.300 6.191 -10.717 1.00 96.00 306 VAL A C 1
ATOM 2407 O O . VAL A 1 306 ? 32.348 6.408 -10.124 1.00 96.00 306 VAL A O 1
ATOM 2410 N N . CYS A 1 307 ? 31.213 6.259 -12.049 1.00 96.56 307 CYS A N 1
ATOM 2411 C CA . CYS A 1 307 ? 32.390 6.477 -12.900 1.00 96.56 307 CYS A CA 1
ATOM 2412 C C . CYS A 1 307 ? 32.206 7.547 -13.991 1.00 96.56 307 CYS A C 1
ATOM 2414 O O . CYS A 1 307 ? 33.071 7.674 -14.848 1.00 96.56 307 CYS A O 1
ATOM 2416 N N . GLY A 1 308 ? 31.068 8.248 -14.034 1.00 96.94 308 GLY A N 1
ATOM 2417 C CA . GLY A 1 308 ? 30.773 9.301 -15.017 1.00 96.94 308 GLY A CA 1
ATOM 2418 C C . GLY A 1 308 ? 30.427 8.826 -16.438 1.00 96.94 308 GLY A C 1
ATOM 2419 O O . GLY A 1 308 ? 30.068 9.638 -17.282 1.00 96.94 308 GLY A O 1
ATOM 2420 N N . GLY A 1 309 ? 30.501 7.524 -16.733 1.00 96.75 309 GLY A N 1
ATOM 2421 C CA . GLY A 1 309 ? 30.227 6.988 -18.077 1.00 96.75 309 GLY A CA 1
ATOM 2422 C C . GLY A 1 309 ? 28.736 6.911 -18.436 1.00 96.75 309 GLY A C 1
ATOM 2423 O O . GLY A 1 309 ? 27.881 6.894 -17.553 1.00 96.75 309 GLY A O 1
ATOM 2424 N N . SER A 1 310 ? 28.409 6.796 -19.728 1.00 96.19 310 SER A N 1
ATOM 2425 C CA . SER A 1 310 ? 27.025 6.620 -20.211 1.00 96.19 310 SER A CA 1
ATOM 2426 C C . SER A 1 310 ? 26.592 5.146 -20.177 1.00 96.19 310 SER A C 1
ATOM 2428 O O . SER A 1 310 ? 26.598 4.448 -21.186 1.00 96.19 310 SER A O 1
ATOM 2430 N N . HIS A 1 311 ? 26.294 4.630 -18.984 1.00 95.50 311 HIS A N 1
ATOM 2431 C CA . HIS A 1 311 ? 25.748 3.282 -18.785 1.00 95.50 311 HIS A CA 1
ATOM 2432 C C . HIS A 1 311 ? 24.936 3.203 -17.494 1.00 95.50 311 HIS A C 1
ATOM 2434 O O . HIS A 1 311 ? 25.135 3.978 -16.554 1.00 95.50 311 HIS A O 1
ATOM 2440 N N . TRP A 1 312 ? 24.039 2.223 -17.414 1.00 95.81 312 TRP A N 1
ATOM 2441 C CA . TRP A 1 312 ? 23.316 1.931 -16.183 1.00 95.81 312 TRP A CA 1
ATOM 2442 C C . TRP A 1 312 ? 24.281 1.499 -15.076 1.00 95.81 312 TRP A C 1
ATOM 2444 O O . TRP A 1 312 ? 25.202 0.725 -15.312 1.00 95.81 312 TRP A O 1
ATOM 2454 N N . VAL A 1 313 ? 24.040 1.931 -13.833 1.00 94.50 313 VAL A N 1
ATOM 2455 C CA . VAL A 1 313 ? 24.913 1.608 -12.682 1.00 94.50 313 VAL A CA 1
ATOM 2456 C C . VAL A 1 313 ? 25.135 0.096 -12.514 1.00 94.50 313 VAL A C 1
ATOM 2458 O O . VAL A 1 313 ? 26.217 -0.321 -12.112 1.00 94.50 313 VAL A O 1
ATOM 2461 N N . VAL A 1 314 ? 24.140 -0.729 -12.857 1.00 92.88 314 VAL A N 1
ATOM 2462 C CA . VAL A 1 314 ? 24.237 -2.200 -12.800 1.00 92.88 314 VAL A CA 1
ATOM 2463 C C . VAL A 1 314 ? 25.242 -2.782 -13.798 1.00 92.88 314 VAL A C 1
ATOM 2465 O O . VAL A 1 314 ? 25.813 -3.838 -13.540 1.00 92.88 314 VAL A O 1
ATOM 2468 N N . ASP A 1 315 ? 25.501 -2.074 -14.896 1.00 94.81 315 ASP A N 1
ATOM 2469 C CA . ASP A 1 315 ? 26.451 -2.463 -15.937 1.00 94.81 315 ASP A CA 1
ATOM 2470 C C . ASP A 1 315 ? 27.817 -1.764 -15.749 1.00 94.81 315 ASP A C 1
ATOM 2472 O O . ASP A 1 315 ? 28.742 -1.975 -16.532 1.00 94.81 315 ASP A O 1
ATOM 2476 N N . CYS A 1 316 ? 27.982 -0.965 -14.684 1.00 95.50 316 CYS A N 1
ATOM 2477 C CA . CYS A 1 316 ? 29.206 -0.211 -14.433 1.00 95.50 316 CYS A CA 1
ATOM 2478 C C . CYS A 1 316 ? 30.414 -1.134 -14.186 1.00 95.50 316 CYS A C 1
ATOM 2480 O O . CYS A 1 316 ? 30.391 -1.947 -13.251 1.00 95.50 316 CYS A O 1
ATOM 2482 N N . PRO A 1 317 ? 31.519 -0.982 -14.943 1.00 95.00 317 PRO A N 1
ATOM 2483 C CA . PRO A 1 317 ? 32.689 -1.848 -14.809 1.00 95.00 317 PRO A CA 1
ATOM 2484 C C . PRO A 1 317 ? 33.346 -1.740 -13.424 1.00 95.00 317 PRO A C 1
ATOM 2486 O O . PRO A 1 317 ? 33.860 -2.734 -12.912 1.00 95.00 317 PRO A O 1
ATOM 2489 N N . VAL A 1 318 ? 33.287 -0.567 -12.783 1.00 94.62 318 VAL A N 1
ATOM 2490 C CA . VAL A 1 318 ? 33.828 -0.343 -11.430 1.00 94.62 318 VAL A CA 1
ATOM 2491 C C . VAL A 1 318 ? 33.038 -1.136 -10.380 1.00 94.62 318 VAL A C 1
ATOM 2493 O O . VAL A 1 318 ? 33.629 -1.794 -9.523 1.00 94.62 318 VAL A O 1
ATOM 2496 N N . VAL A 1 319 ? 31.702 -1.138 -10.476 1.00 91.62 319 VAL A N 1
ATOM 2497 C CA . VAL A 1 319 ? 30.817 -1.880 -9.558 1.00 91.62 319 VAL A CA 1
ATOM 2498 C C . VAL A 1 319 ? 30.970 -3.392 -9.744 1.00 91.62 319 VAL A C 1
ATOM 2500 O O . VAL A 1 319 ? 31.030 -4.140 -8.768 1.00 91.62 319 VAL A O 1
ATOM 2503 N N . ARG A 1 320 ? 31.092 -3.864 -10.991 1.00 89.00 320 ARG A N 1
ATOM 2504 C CA . ARG A 1 320 ? 31.276 -5.297 -11.280 1.00 89.00 320 ARG A CA 1
ATOM 2505 C C . ARG A 1 320 ? 32.583 -5.844 -10.698 1.00 89.00 320 ARG A C 1
ATOM 2507 O O . ARG A 1 320 ? 32.581 -6.938 -10.136 1.00 89.00 320 ARG A O 1
ATOM 2514 N N . LYS A 1 321 ? 33.675 -5.073 -10.775 1.00 87.81 321 LYS A N 1
ATOM 2515 C CA . LYS A 1 321 ? 34.983 -5.460 -10.216 1.00 87.81 321 LYS A CA 1
ATOM 2516 C C . LYS A 1 321 ? 34.956 -5.578 -8.687 1.00 87.81 321 LYS A C 1
ATOM 2518 O O . LYS A 1 321 ? 35.515 -6.525 -8.141 1.00 87.81 321 LYS A O 1
ATOM 2523 N N . SER A 1 322 ? 34.280 -4.663 -7.991 1.00 81.69 322 SER A N 1
ATOM 2524 C CA . SER A 1 322 ? 34.213 -4.681 -6.522 1.00 81.69 322 SER A CA 1
ATOM 2525 C C . SER A 1 322 ? 33.286 -5.772 -5.968 1.00 81.69 322 SER A C 1
ATOM 2527 O O . SER A 1 322 ? 33.593 -6.371 -4.936 1.00 81.69 322 SER A O 1
ATOM 2529 N N . GLY A 1 323 ? 32.187 -6.088 -6.662 1.00 76.94 323 GLY A N 1
ATOM 2530 C CA . GLY A 1 323 ? 31.256 -7.150 -6.259 1.00 76.94 323 GLY A CA 1
ATOM 2531 C C . GLY A 1 323 ? 31.810 -8.571 -6.425 1.00 76.94 323 GLY A C 1
ATOM 2532 O O . GLY A 1 323 ? 31.535 -9.436 -5.591 1.00 76.94 323 GLY A O 1
ATOM 2533 N N . GLY A 1 324 ? 32.619 -8.811 -7.465 1.00 72.88 324 GLY A N 1
ATOM 2534 C CA . GLY A 1 324 ? 33.230 -10.122 -7.719 1.00 72.88 324 GLY A CA 1
ATOM 2535 C C . GLY A 1 324 ? 34.166 -10.578 -6.597 1.00 72.88 324 GLY A C 1
ATOM 2536 O O . GLY A 1 324 ? 34.125 -11.740 -6.199 1.00 72.88 324 GLY A O 1
ATOM 2537 N N . LYS A 1 325 ? 34.934 -9.645 -6.016 1.00 70.88 325 LYS A N 1
ATOM 2538 C CA . LYS A 1 325 ? 35.881 -9.948 -4.933 1.00 70.88 325 LYS A CA 1
ATOM 2539 C C . LYS A 1 325 ? 35.175 -10.453 -3.667 1.00 70.88 325 LYS A C 1
ATOM 2541 O O . LYS A 1 325 ? 35.610 -11.436 -3.086 1.00 70.88 325 LYS A O 1
ATOM 2546 N N . LYS A 1 326 ? 34.034 -9.852 -3.300 1.00 67.12 326 LYS A N 1
ATOM 2547 C CA . LYS A 1 326 ? 33.253 -10.265 -2.118 1.00 67.12 326 LYS A CA 1
ATOM 2548 C C . LYS A 1 326 ? 32.552 -11.614 -2.294 1.00 67.12 326 LYS A C 1
ATOM 2550 O O . LYS A 1 326 ? 32.484 -12.384 -1.346 1.00 67.12 326 LYS A O 1
ATOM 2555 N N . ARG A 1 327 ? 32.038 -11.918 -3.494 1.00 64.12 327 ARG A N 1
ATOM 2556 C CA . ARG A 1 327 ? 31.395 -13.220 -3.759 1.00 64.12 327 ARG A CA 1
ATOM 2557 C C . ARG A 1 327 ? 32.388 -14.380 -3.723 1.00 64.12 327 ARG A C 1
ATOM 2559 O O . ARG A 1 327 ? 32.043 -15.420 -3.180 1.00 64.12 327 ARG A O 1
ATOM 2566 N N . ALA A 1 328 ? 33.598 -14.187 -4.250 1.00 67.94 328 ALA A N 1
ATOM 2567 C CA . ALA A 1 328 ? 34.647 -15.206 -4.212 1.00 67.94 328 ALA A CA 1
ATOM 2568 C C . ALA A 1 328 ? 35.140 -15.502 -2.782 1.00 67.94 328 ALA A C 1
ATOM 2570 O O . ALA A 1 328 ? 35.567 -16.614 -2.497 1.00 67.94 328 ALA A O 1
ATOM 2571 N N . GLU A 1 329 ? 35.069 -14.520 -1.882 1.00 69.00 329 GLU A N 1
ATOM 2572 C CA . GLU A 1 329 ? 35.483 -14.660 -0.481 1.00 69.00 329 GLU A CA 1
ATOM 2573 C C . GLU A 1 329 ? 34.398 -15.300 0.398 1.00 69.00 329 GLU A C 1
ATOM 2575 O O . GLU A 1 329 ? 34.722 -16.037 1.313 1.00 69.00 329 GLU A O 1
ATOM 2580 N N . SER A 1 330 ? 33.110 -15.105 0.085 1.00 66.00 330 SER A N 1
ATOM 2581 C CA . SER A 1 330 ? 31.997 -15.776 0.790 1.00 66.00 330 SER A CA 1
ATOM 2582 C C . SER A 1 330 ? 31.761 -17.234 0.364 1.00 66.00 330 SER A C 1
ATOM 2584 O O . SER A 1 330 ? 30.846 -17.870 0.879 1.00 66.00 330 SER A O 1
ATOM 2586 N N . GLN A 1 331 ? 32.514 -17.739 -0.617 1.00 63.44 331 GLN A N 1
ATOM 2587 C CA . GLN A 1 331 ? 32.468 -19.136 -1.071 1.00 63.44 331 GLN A CA 1
ATOM 2588 C C . GLN A 1 331 ? 33.663 -19.969 -0.575 1.00 63.44 331 GLN A C 1
ATOM 2590 O O . GLN A 1 331 ? 33.766 -21.138 -0.942 1.00 63.44 331 GLN A O 1
ATOM 2595 N N . LYS A 1 332 ? 34.558 -19.375 0.222 1.00 55.97 332 LYS A N 1
ATOM 2596 C CA . LYS A 1 332 ? 35.626 -20.072 0.947 1.00 55.97 332 LYS A CA 1
ATOM 2597 C C . LYS A 1 332 ? 35.216 -20.286 2.395 1.00 55.97 332 LYS A C 1
ATOM 2599 O O . LYS A 1 332 ? 35.626 -21.325 2.945 1.00 55.97 332 LYS A O 1
#

Sequence (332 aa):
MLSSTWRRSLLIRSQVTLTGGAQYAVRFESTISTPLPTIPHRATISGPLPWLSLAQIDEYLKPLRAHIPWTFTIASTTSRATKNGRKAGTGWSYHGRYTFRTREFGLQFAARVEDVLNDEGIPHSALQTTDFALHIPSKLKHIEPVSSSPYVSVGTPGSDPGITHQLPLQDADAYEPKFEGIVEDETVLSMTIKTHYAYIPDEILSLRPQLPATNDTPFPSTLTVPGLTIRDVRFAMLVDKIFRDEYLKTGRGLKSKQPTSLEYPSAQHMASNIFRQGFCKCCGLPHPLHECDKRKDYPPVGQCKVCGGSHWVVDCPVVRKSGGKKRAESQK

Organism: NCBI:txid2804958

Foldseek 3Di:
DDDPDDDDPPQPFDWDDDPPPDTDRPRPPPPPLDDAADQDDQDPDDDFFAFQDLVRCCRQVVNCLSPFQKDKDQLFQPPPQDPVNDRDARAIKIKGKWKFQAVVLVVVLVVVLVVLCVVSVPDPVQKDKDPWDQPPPPVPPPPDPPPDDDDDDDDDDDDDDDDDDDDDDDPPPPPPPPCPDPRHGIIMIMMMGWFDFHFYDPNLVVLADDAPQQVVAPDDNPGTDGHHGSSNSSSSVVSVVCCVPPQVVVVRTDDDPRDPDDPDDRSSRVSNVSLVRQAAPHHSHRDHPVPDPCQVVGWDPAAAPPPRHGHDVVPDPVVVVVVVVVVVVVVD

Radius of gyration: 30.45 Å; chains: 1; bounding box: 57×70×108 Å

Secondary structure (DSSP, 8-state):
---------------EE-TTS-EE---------PPPPPPPPPP--SSPPBBPPHHHIIIIIHHHHHHSSEEEEE--TTS---TTS-PPPS-EEEEEEEEESSHHHHHHHHHHHHHHHHHTT--GGGEEEEEEEE---GGGTT------------PPPPP------------------------PPPEEEEEEEEPPEEEPPHHHHTTS---GGGTTSPPPTT-EEE--BHHHHHHHHHHHHHIIIIIITTTSEE-----S---PPPHHHHHHHHHHHHS-TTT-SSS-GGG-GGGGTS--SS--TTTS-SS-GGG-HHHHHHHHHHHHHTT-